Protein AF-A0A7S3QS46-F1 (afdb_monomer_lite)

Organism: Dunaliella tertiolecta (NCBI:txid3047)

Radius of gyration: 23.43 Å; chains: 1; bounding box: 50×57×59 Å

Sequence (291 aa):
MARRSAFEHVFILWFVLHIPITLLVDAQSVLPSHWFPSFAKQLVKWHVETNSDWLVGTNPLWFQSLICAELLFQLPCFVLLVIGLMKRKRWTRTLSIVYGIHAATTFIPITGEILFGRPMTPESIKLAAIYLPYLLMPAILALRMALFPYPDQSPLWQSTKDMVSKIVPSNTRPPSLLRRPFDLVYVLYFFSHVPITVLFDAQSIVPREVFPAWATGAMDWHARVNSDHLVQANPTWFVALVVCECLLQLPTFLVFVYAFMYQVSKVTSLPSCKGLELGHQTAAKLMSLAV

Foldseek 3Di:
DPDQDPLLVVLLVVLVVVLCCLVLALCVLADDPVVHDPVSVVVNVCCCVVLVCVCSVVSDPLLNVLSVCCVVPVNVLSVVLNVCSVQQAQVNLVSLLVNLVSQLLSCLLVLQCLQPVDPHDPSSVSVSVVSVCSNPVSVVSNVCSVPDDGDHPDPVVVVVVVVCPVVDPLDDDDDAVVVVVVLVVLLCVLVVVLCVLVAALCVLPDPPVVHDPVSVVVLVVCCVVVVPVCSVVSGRSSSSSSVCCVPPVNVVSVVSNVCSNRVPSCPVPPPPCPVVVVVVVVVVVVVVVVD

InterPro domains:
  IPR033118 EXPERA domain [PF05241] (39-145)
  IPR033118 EXPERA domain [PF05241] (218-273)
  IPR033118 EXPERA domain [PS51751] (7-142)
  IPR033118 EXPERA domain [PS51751] (182-291)
  IPR051987 Sigma-2 receptor-like [PTHR31204] (4-151)

pLDDT: mean 86.7, std 18.31, range [29.61, 98.56]

Structure (mmCIF, N/CA/C/O backbone):
data_AF-A0A7S3QS46-F1
#
_entry.id   AF-A0A7S3QS46-F1
#
loop_
_atom_site.group_PDB
_atom_site.id
_atom_site.type_symbol
_atom_site.label_atom_id
_atom_site.label_alt_id
_atom_site.label_comp_id
_atom_site.label_asym_id
_atom_site.label_entity_id
_atom_site.label_seq_id
_atom_site.pdbx_PDB_ins_code
_atom_site.Cartn_x
_atom_site.Cartn_y
_atom_site.Cartn_z
_atom_site.occupancy
_atom_site.B_iso_or_equiv
_atom_site.auth_seq_id
_atom_site.auth_comp_id
_atom_site.auth_asym_id
_atom_site.auth_atom_id
_atom_site.pdbx_PDB_model_num
ATOM 1 N N . MET A 1 1 ? -19.264 21.336 24.370 1.00 48.56 1 MET A N 1
ATOM 2 C CA . MET A 1 1 ? -18.736 20.392 23.352 1.00 48.56 1 MET A CA 1
ATOM 3 C C . MET A 1 1 ? -17.214 20.438 23.378 1.00 48.56 1 MET A C 1
ATOM 5 O O . MET A 1 1 ? -16.668 21.527 23.281 1.00 48.56 1 MET A O 1
ATOM 9 N N . ALA A 1 2 ? -16.521 19.303 23.520 1.00 60.62 2 ALA A N 1
ATOM 10 C CA . ALA A 1 2 ? -15.055 19.278 23.453 1.00 60.62 2 ALA A CA 1
ATOM 11 C C . ALA A 1 2 ? -14.569 19.702 22.054 1.00 60.62 2 ALA A C 1
ATOM 13 O O . ALA A 1 2 ? -14.988 19.103 21.056 1.00 60.62 2 ALA A O 1
ATOM 14 N N . ARG A 1 3 ? -13.696 20.716 21.985 1.00 73.38 3 ARG A N 1
ATOM 15 C CA . ARG A 1 3 ? -13.153 21.282 20.737 1.00 73.38 3 ARG A CA 1
ATOM 16 C C . ARG A 1 3 ? -12.507 20.186 19.874 1.00 73.38 3 ARG A C 1
ATOM 18 O O . ARG A 1 3 ? -11.907 19.238 20.387 1.00 73.38 3 ARG A O 1
ATOM 25 N N . ARG A 1 4 ? -12.669 20.280 18.552 1.00 79.50 4 ARG A N 1
ATOM 26 C CA . ARG A 1 4 ? -11.957 19.420 17.593 1.00 79.50 4 ARG A CA 1
ATOM 27 C C . ARG A 1 4 ? -10.471 19.723 17.595 1.00 79.50 4 ARG A C 1
ATOM 29 O O . ARG A 1 4 ? -10.089 20.889 17.641 1.00 79.50 4 ARG A O 1
ATOM 36 N N . SER A 1 5 ? -9.647 18.677 17.562 1.00 84.31 5 SER A N 1
ATOM 37 C CA . SER A 1 5 ? -8.200 18.868 17.443 1.00 84.31 5 SER A CA 1
ATOM 38 C C . SER A 1 5 ? -7.860 19.399 16.047 1.00 84.31 5 SER A C 1
ATOM 40 O O . SER A 1 5 ? -8.586 19.128 15.088 1.00 84.31 5 SER A O 1
ATOM 42 N N . ALA A 1 6 ? -6.763 20.148 15.910 1.00 87.25 6 ALA A N 1
ATOM 43 C CA . ALA A 1 6 ? -6.295 20.616 14.602 1.00 87.25 6 ALA A CA 1
ATOM 44 C C . ALA A 1 6 ? -6.081 19.440 13.626 1.00 87.25 6 ALA A C 1
ATOM 46 O O . ALA A 1 6 ? -6.514 19.500 12.481 1.00 87.25 6 ALA A O 1
ATOM 47 N N . PHE A 1 7 ? -5.540 18.322 14.121 1.00 88.19 7 PHE A N 1
ATOM 48 C CA . PHE A 1 7 ? -5.332 17.094 13.348 1.00 88.19 7 PHE A CA 1
ATOM 49 C C . PHE A 1 7 ? -6.614 16.521 12.739 1.00 88.19 7 PHE A C 1
ATOM 51 O O . PHE A 1 7 ? -6.611 16.126 11.580 1.00 88.19 7 PHE A O 1
ATOM 58 N N . GLU A 1 8 ? -7.719 16.485 13.492 1.00 90.62 8 GLU A N 1
ATOM 59 C CA . GLU A 1 8 ? -8.996 15.993 12.952 1.00 90.62 8 GLU A CA 1
ATOM 60 C C . GLU A 1 8 ? -9.452 16.830 11.751 1.00 90.62 8 GLU A C 1
ATOM 62 O O . GLU A 1 8 ? -9.950 16.265 10.784 1.00 90.62 8 GLU A O 1
ATOM 67 N N . HIS A 1 9 ? -9.250 18.152 11.780 1.00 93.94 9 HIS A N 1
ATOM 68 C CA . HIS A 1 9 ? -9.597 19.012 10.646 1.00 93.94 9 HIS A CA 1
ATOM 69 C C . HIS A 1 9 ? -8.698 18.755 9.438 1.00 93.94 9 HIS A C 1
ATOM 71 O O . HIS A 1 9 ? -9.211 18.684 8.328 1.00 93.94 9 HIS A O 1
ATOM 77 N N . VAL A 1 10 ? -7.391 18.568 9.653 1.00 96.31 10 VAL A N 1
ATOM 78 C CA . VAL A 1 10 ? -6.442 18.248 8.575 1.00 96.31 10 VAL A CA 1
ATOM 79 C C . VAL A 1 10 ? -6.828 16.943 7.882 1.00 96.31 10 VAL A C 1
ATOM 81 O O . VAL A 1 10 ? -6.924 16.920 6.661 1.00 96.31 10 VAL A O 1
ATOM 84 N N . PHE A 1 11 ? -7.129 15.880 8.635 1.00 96.75 11 PHE A N 1
ATOM 85 C CA . PHE A 1 11 ? -7.529 14.602 8.036 1.00 96.75 11 PHE A CA 1
ATOM 86 C C . PHE A 1 11 ? -8.891 14.672 7.341 1.00 96.75 11 PHE A C 1
ATOM 88 O O . PHE A 1 11 ? -9.048 14.111 6.263 1.00 96.75 11 PHE A O 1
ATOM 95 N N . ILE A 1 12 ? -9.874 15.371 7.920 1.00 97.50 12 ILE A N 1
ATOM 96 C CA . ILE A 1 12 ? -11.170 15.569 7.254 1.00 97.50 12 ILE A CA 1
ATOM 97 C C . ILE A 1 12 ? -10.972 16.312 5.931 1.00 97.50 12 ILE A C 1
ATOM 99 O O . ILE A 1 12 ? -11.487 15.866 4.911 1.00 97.50 12 ILE A O 1
ATOM 103 N N . LEU A 1 13 ? -10.213 17.412 5.939 1.00 97.62 13 LEU A N 1
ATOM 104 C CA . LEU A 1 13 ? -9.926 18.185 4.733 1.00 97.62 13 LEU A CA 1
ATOM 105 C C . LEU A 1 13 ? -9.194 17.335 3.691 1.00 97.62 13 LEU A C 1
ATOM 107 O O . LEU A 1 13 ? -9.583 17.348 2.529 1.00 97.62 13 LEU A O 1
ATOM 111 N N . TRP A 1 14 ? -8.193 16.560 4.116 1.00 97.44 14 TRP A N 1
ATOM 112 C CA . TRP A 1 14 ? -7.469 15.626 3.257 1.00 97.44 14 TRP A CA 1
ATOM 113 C C . TRP A 1 14 ? -8.422 14.681 2.521 1.00 97.44 14 TRP A C 1
ATOM 115 O O . TRP A 1 14 ? -8.406 14.643 1.296 1.00 97.44 14 TRP A O 1
ATOM 125 N N . PHE A 1 15 ? -9.304 13.981 3.244 1.00 98.31 15 PHE A N 1
ATOM 126 C CA . PHE A 1 15 ? -10.256 13.052 2.631 1.00 98.31 15 PHE A CA 1
ATOM 127 C C . PHE A 1 15 ? -11.277 13.746 1.729 1.00 98.31 15 PHE A C 1
ATOM 129 O O . PHE A 1 15 ? -11.579 13.241 0.652 1.00 98.31 15 PHE A O 1
ATOM 136 N N . VAL A 1 16 ? -11.797 14.906 2.143 1.00 98.38 16 VAL A N 1
ATOM 137 C CA . VAL A 1 16 ? -12.755 15.678 1.336 1.00 98.38 16 VAL A CA 1
ATOM 138 C C . VAL A 1 16 ? -12.134 16.127 0.016 1.00 98.38 16 VAL A C 1
ATOM 140 O O . VAL A 1 16 ? -12.817 16.085 -1.002 1.00 98.38 16 VAL A O 1
ATOM 143 N N . LEU A 1 17 ? -10.861 16.528 0.017 1.00 97.81 17 LEU A N 1
ATOM 144 C CA . LEU A 1 17 ? -10.137 16.891 -1.202 1.00 97.81 17 LEU A CA 1
ATOM 145 C C . LEU A 1 17 ? -9.764 15.664 -2.040 1.00 97.81 17 LEU A C 1
ATOM 147 O O . LEU A 1 17 ? -9.813 15.737 -3.262 1.00 97.81 17 LEU A O 1
ATOM 151 N N . HIS A 1 18 ? -9.431 14.539 -1.405 1.00 97.19 18 HIS A N 1
ATOM 152 C CA . HIS A 1 18 ? -9.072 13.311 -2.114 1.00 97.19 18 HIS A CA 1
ATOM 153 C C . HIS A 1 18 ? -10.229 12.691 -2.883 1.00 97.19 18 HIS A C 1
ATOM 155 O O . HIS A 1 18 ? -10.019 12.226 -3.989 1.00 97.19 18 HIS A O 1
ATOM 161 N N . ILE A 1 19 ? -11.453 12.713 -2.349 1.00 98.56 19 ILE A N 1
ATOM 162 C CA . ILE A 1 19 ? -12.614 12.112 -3.025 1.00 98.56 19 ILE A CA 1
ATOM 163 C C . ILE A 1 19 ? -12.772 12.599 -4.483 1.00 98.56 19 ILE A C 1
ATOM 165 O O . ILE A 1 19 ? -12.828 11.752 -5.375 1.00 98.56 19 ILE A O 1
ATOM 169 N N . PRO A 1 20 ? -12.841 13.915 -4.780 1.00 97.88 20 PRO A N 1
ATOM 170 C CA . PRO A 1 20 ? -12.934 14.381 -6.159 1.00 97.88 20 PRO A CA 1
ATOM 171 C C . PRO A 1 20 ? -11.642 14.167 -6.955 1.00 97.88 20 PRO A C 1
ATOM 173 O O . PRO A 1 20 ? -11.740 13.976 -8.161 1.00 97.88 20 PRO A O 1
ATOM 176 N N . ILE A 1 21 ? -10.462 14.175 -6.322 1.00 97.19 21 ILE A N 1
ATOM 177 C CA . ILE A 1 21 ? -9.194 13.871 -7.005 1.00 97.19 21 ILE A CA 1
ATOM 178 C C . ILE A 1 21 ? -9.214 12.422 -7.492 1.00 97.19 21 ILE A C 1
ATOM 180 O O . ILE A 1 21 ? -9.133 12.200 -8.692 1.00 97.19 21 ILE A O 1
ATOM 184 N N . THR A 1 22 ? -9.482 11.459 -6.616 1.00 97.88 22 THR A N 1
ATOM 185 C CA . THR A 1 22 ? -9.590 10.042 -6.972 1.00 97.88 22 THR A CA 1
ATOM 186 C C . THR A 1 22 ? -10.640 9.799 -8.052 1.00 97.88 22 THR A C 1
ATOM 188 O O . THR A 1 22 ? -10.390 9.096 -9.029 1.00 97.88 22 THR A O 1
ATOM 191 N N . LEU A 1 23 ? -11.819 10.415 -7.924 1.00 98.31 23 LEU A N 1
ATOM 192 C CA . LEU A 1 23 ? -12.909 10.227 -8.883 1.00 98.31 23 LEU A CA 1
ATOM 193 C C . LEU A 1 23 ? -12.657 10.874 -10.246 1.00 98.31 23 LEU A C 1
ATOM 195 O O . LEU A 1 23 ? -13.177 10.371 -11.236 1.00 98.31 23 LEU A O 1
ATOM 199 N N . LEU A 1 24 ? -11.941 11.999 -10.312 1.00 97.88 24 LEU A N 1
ATOM 200 C CA . LEU A 1 24 ? -11.757 12.750 -11.556 1.00 97.88 24 LEU A CA 1
ATOM 201 C C . LEU A 1 24 ? -10.383 12.554 -12.180 1.00 97.88 24 LEU A C 1
ATOM 203 O O . LEU A 1 24 ? -10.272 12.739 -13.381 1.00 97.88 24 LEU A O 1
ATOM 207 N N . VAL A 1 25 ? -9.355 12.224 -11.406 1.00 97.19 25 VAL A N 1
ATOM 208 C CA . VAL A 1 25 ? -7.953 12.125 -11.831 1.00 97.19 25 VAL A CA 1
ATOM 209 C C . VAL A 1 25 ? -7.542 10.659 -11.833 1.00 97.19 25 VAL A C 1
ATOM 211 O O . VAL A 1 25 ? -7.365 10.093 -12.909 1.00 97.19 25 VAL A O 1
ATOM 214 N N . ASP A 1 26 ? -7.488 10.019 -10.666 1.00 97.69 26 ASP A N 1
ATOM 215 C CA . ASP A 1 26 ? -6.873 8.692 -10.523 1.00 97.69 26 ASP A CA 1
ATOM 216 C C . ASP A 1 26 ? -7.675 7.610 -11.256 1.00 97.69 26 ASP A C 1
ATOM 218 O O . ASP A 1 26 ? -7.112 6.801 -12.000 1.00 97.69 26 ASP A O 1
ATOM 222 N N . ALA A 1 27 ? -9.009 7.671 -11.168 1.00 98.38 27 ALA A N 1
ATOM 223 C CA . ALA A 1 27 ? -9.919 6.747 -11.841 1.00 98.38 27 ALA A CA 1
ATOM 224 C C . ALA A 1 27 ? -9.749 6.697 -13.372 1.00 98.38 27 ALA A C 1
ATOM 226 O O . ALA A 1 27 ? -10.106 5.688 -13.985 1.00 98.38 27 ALA A O 1
ATOM 227 N N . GLN A 1 28 ? -9.183 7.737 -14.002 1.00 98.12 28 GLN A N 1
ATOM 228 C CA . GLN A 1 28 ? -8.895 7.736 -15.443 1.00 98.12 28 GLN A CA 1
ATOM 229 C C . GLN A 1 28 ? -7.879 6.658 -15.845 1.00 98.12 28 GLN A C 1
ATOM 231 O O . GLN A 1 28 ? -7.843 6.265 -17.009 1.00 98.12 28 GLN A O 1
ATOM 236 N N . SER A 1 29 ? -7.082 6.155 -14.897 1.00 97.50 29 SER A N 1
ATOM 237 C CA . SER A 1 29 ? -6.101 5.093 -15.146 1.00 97.50 29 SER A CA 1
ATOM 238 C C . SER A 1 29 ? -6.755 3.741 -15.448 1.00 97.50 29 SER A C 1
ATOM 240 O O . SER A 1 29 ? -6.127 2.890 -16.070 1.00 97.50 29 SER A O 1
ATOM 242 N N . VAL A 1 30 ? -8.002 3.522 -15.011 1.00 98.06 30 VAL A N 1
ATOM 243 C CA . VAL A 1 30 ? -8.667 2.204 -15.086 1.00 98.06 30 VAL A CA 1
ATOM 244 C C . VAL A 1 30 ? -10.071 2.244 -15.687 1.00 98.06 30 VAL A C 1
ATOM 246 O O . VAL A 1 30 ? -10.578 1.212 -16.127 1.00 98.06 30 VAL A O 1
ATOM 249 N N . LEU A 1 31 ? -10.714 3.413 -15.731 1.00 97.81 31 LEU A N 1
ATOM 250 C CA . LEU A 1 31 ? -12.048 3.578 -16.306 1.00 97.81 31 LEU A CA 1
ATOM 251 C C . LEU A 1 31 ? -11.997 4.154 -17.731 1.00 97.81 31 LEU A C 1
ATOM 253 O O . LEU A 1 31 ? -11.059 4.869 -18.089 1.00 97.81 31 LEU A O 1
ATOM 257 N N . PRO A 1 32 ? -13.028 3.906 -18.561 1.00 96.94 32 PRO A N 1
ATOM 258 C CA . PRO A 1 32 ? -13.073 4.423 -19.924 1.00 96.94 32 PRO A CA 1
ATOM 259 C C . PRO A 1 32 ? -13.011 5.957 -19.995 1.00 96.94 32 PRO A C 1
ATOM 261 O O . PRO A 1 32 ? -13.770 6.664 -19.334 1.00 96.94 32 PRO A O 1
ATOM 264 N N . SER A 1 33 ? -12.184 6.491 -20.898 1.00 95.19 33 SER A N 1
ATOM 265 C CA . SER A 1 33 ? -11.937 7.939 -21.033 1.00 95.19 33 SER A CA 1
ATOM 266 C C . SER A 1 33 ? -13.180 8.789 -21.354 1.00 95.19 33 SER A C 1
ATOM 268 O O . SER A 1 33 ? -13.198 9.995 -21.093 1.00 95.19 33 SER A O 1
ATOM 270 N N . HIS A 1 34 ? -14.235 8.189 -21.914 1.00 96.38 34 HIS A N 1
ATOM 271 C CA . HIS A 1 34 ? -15.488 8.879 -22.236 1.00 96.38 34 HIS A CA 1
ATOM 272 C C . HIS A 1 34 ? -16.366 9.162 -21.005 1.00 96.38 34 HIS A C 1
ATOM 274 O O . HIS A 1 34 ? -17.306 9.943 -21.113 1.00 96.38 34 HIS A O 1
ATOM 280 N N . TRP A 1 35 ? -16.054 8.583 -19.839 1.00 97.75 35 TRP A N 1
ATOM 281 C CA . TRP A 1 35 ? -16.760 8.866 -18.580 1.00 97.75 35 TRP A CA 1
ATOM 282 C C . TRP A 1 35 ? -16.335 10.195 -17.952 1.00 97.75 35 TRP A C 1
ATOM 284 O O . TRP A 1 35 ? -17.014 10.707 -17.064 1.00 97.75 35 TRP A O 1
ATOM 294 N N . PHE A 1 36 ? -15.222 10.767 -18.417 1.00 98.19 36 PHE A N 1
ATOM 295 C CA . PHE A 1 36 ? -14.597 11.920 -17.787 1.00 98.19 36 PHE A CA 1
ATOM 296 C C . PHE A 1 36 ? -14.794 13.206 -18.595 1.00 98.19 36 PHE A C 1
ATOM 298 O O . PHE A 1 36 ? -14.628 13.213 -19.826 1.00 98.19 36 PHE A O 1
ATOM 305 N N . PRO A 1 37 ? -15.081 14.331 -17.913 1.00 97.88 37 PRO A N 1
ATOM 306 C CA . PRO A 1 37 ? -15.200 15.628 -18.559 1.00 97.88 37 PRO A CA 1
ATOM 307 C C . PRO A 1 37 ? -13.852 16.091 -19.126 1.00 97.88 37 PRO A C 1
ATOM 309 O O . PRO A 1 37 ? -12.778 15.708 -18.657 1.00 97.88 37 PRO A O 1
ATOM 312 N N . SER A 1 38 ? -13.895 16.958 -20.139 1.00 97.88 38 SER A N 1
ATOM 313 C CA . SER A 1 38 ? -12.692 17.421 -20.845 1.00 97.88 38 SER A CA 1
ATOM 314 C C . SER A 1 38 ? -11.667 18.090 -19.929 1.00 97.88 38 SER A C 1
ATOM 316 O O . SER A 1 38 ? -10.475 17.860 -20.108 1.00 97.88 38 SER A O 1
ATOM 318 N N . PHE A 1 39 ? -12.110 18.857 -18.925 1.00 97.81 39 PHE A N 1
ATOM 319 C CA . PHE A 1 39 ? -11.195 19.523 -17.992 1.00 97.81 39 PHE A CA 1
ATOM 320 C C . PHE A 1 39 ? -10.376 18.518 -17.165 1.00 97.81 39 PHE A C 1
ATOM 322 O O . PHE A 1 39 ? -9.193 18.740 -16.937 1.00 97.81 39 PHE A O 1
ATOM 329 N N . ALA A 1 40 ? -10.974 17.394 -16.754 1.00 98.06 40 ALA A N 1
ATOM 330 C CA . ALA A 1 40 ? -10.298 16.384 -15.943 1.00 98.06 40 ALA A CA 1
ATOM 331 C C . ALA A 1 40 ? -9.225 15.645 -16.757 1.00 98.06 40 ALA A C 1
ATOM 333 O O . ALA A 1 40 ? -8.109 15.429 -16.286 1.00 98.06 40 ALA A O 1
ATOM 334 N N . LYS A 1 41 ? -9.528 15.337 -18.023 1.00 98.06 41 LYS A N 1
ATOM 335 C CA . LYS A 1 41 ? -8.555 14.767 -18.969 1.00 98.06 41 LYS A CA 1
ATOM 336 C C . LYS A 1 41 ? -7.399 15.725 -19.249 1.00 98.06 41 LYS A C 1
ATOM 338 O O . LYS A 1 41 ? -6.243 15.312 -19.291 1.00 98.06 41 LYS A O 1
ATOM 343 N N . GLN A 1 42 ? -7.704 17.012 -19.424 1.00 98.06 42 GLN A N 1
ATOM 344 C CA . GLN A 1 42 ? -6.686 18.048 -19.612 1.00 98.06 42 GLN A CA 1
ATOM 345 C C . GLN A 1 42 ? -5.799 18.200 -18.376 1.00 98.06 42 GLN A C 1
ATOM 347 O O . GLN A 1 42 ? -4.597 18.375 -18.532 1.00 98.06 42 GLN A O 1
ATOM 352 N N . LEU A 1 43 ? -6.361 18.079 -17.171 1.00 97.50 43 LEU A N 1
ATOM 353 C CA . LEU A 1 43 ? -5.599 18.136 -15.927 1.00 97.50 43 LEU A CA 1
ATOM 354 C C . LEU A 1 43 ? -4.591 16.982 -15.814 1.00 97.50 43 LEU A C 1
ATOM 356 O O . LEU A 1 43 ? -3.428 17.235 -15.511 1.00 97.50 43 LEU A O 1
ATOM 360 N N . VAL A 1 44 ? -5.001 15.742 -16.112 1.00 97.62 44 VAL A N 1
ATOM 361 C CA . VAL A 1 44 ? -4.085 14.582 -16.134 1.00 97.62 44 VAL A CA 1
ATOM 362 C C . VAL A 1 44 ? -2.990 14.777 -17.178 1.00 97.62 44 VAL A C 1
ATOM 364 O O . VAL A 1 44 ? -1.812 14.613 -16.870 1.00 97.62 44 VAL A O 1
ATOM 367 N N . LYS A 1 45 ? -3.359 15.191 -18.396 1.00 97.75 45 LYS A N 1
ATOM 368 C CA . LYS A 1 45 ? -2.388 15.469 -19.461 1.00 97.75 45 LYS A CA 1
ATOM 369 C C . LYS A 1 45 ? -1.378 16.542 -19.041 1.00 97.75 45 LYS A C 1
ATOM 371 O O . LYS A 1 45 ? -0.177 16.329 -19.166 1.00 97.75 45 LYS A O 1
ATOM 376 N N . TRP A 1 46 ? -1.860 17.656 -18.491 1.00 97.81 46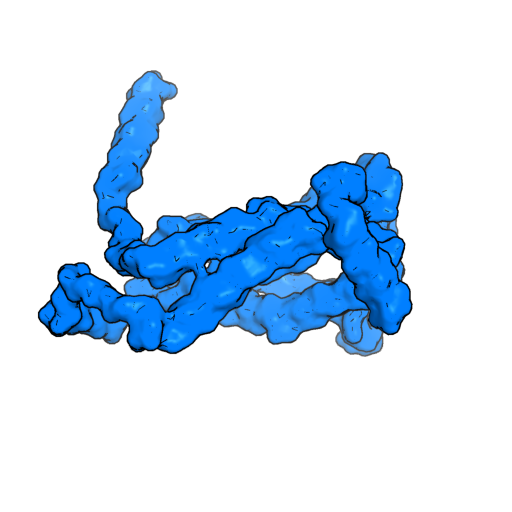 TRP A N 1
ATOM 377 C CA . TRP A 1 46 ? -1.016 18.734 -17.981 1.00 97.81 46 TRP A CA 1
ATOM 378 C C . TRP A 1 46 ? -0.074 18.248 -16.875 1.00 97.81 46 TRP A C 1
ATOM 380 O O . TRP A 1 46 ? 1.099 18.616 -16.880 1.00 97.81 46 TRP A O 1
ATOM 390 N N . HIS A 1 47 ? -0.552 17.411 -15.948 1.00 96.75 47 HIS A N 1
ATOM 391 C CA . HIS A 1 47 ? 0.272 16.849 -14.874 1.00 96.75 47 HIS A CA 1
ATOM 392 C C . HIS A 1 47 ? 1.401 15.975 -15.429 1.00 96.75 47 HIS A C 1
ATOM 394 O O . HIS A 1 47 ? 2.557 16.170 -15.051 1.00 96.75 47 HIS A O 1
ATOM 400 N N . VAL A 1 48 ? 1.086 15.076 -16.368 1.00 97.50 48 VAL A N 1
ATOM 401 C CA . VAL A 1 48 ? 2.074 14.214 -17.039 1.00 97.50 48 VAL A CA 1
ATOM 402 C C . VAL A 1 48 ? 3.138 15.049 -17.749 1.00 97.50 48 VAL A C 1
ATOM 404 O O . VAL A 1 48 ? 4.328 14.796 -17.574 1.00 97.50 48 VAL A O 1
ATOM 407 N N . GLU A 1 49 ? 2.727 16.076 -18.494 1.00 96.94 49 GLU A N 1
ATOM 408 C CA . GLU A 1 49 ? 3.637 16.955 -19.240 1.00 96.94 49 GLU A CA 1
ATOM 409 C C . GLU A 1 49 ? 4.485 17.850 -18.316 1.00 96.94 49 GLU A C 1
ATOM 411 O O . GLU A 1 49 ? 5.676 18.031 -18.550 1.00 96.94 49 GLU A O 1
ATOM 416 N N . THR A 1 50 ? 3.902 18.386 -17.240 1.00 97.12 50 THR A N 1
ATOM 417 C CA . THR A 1 50 ? 4.564 19.355 -16.341 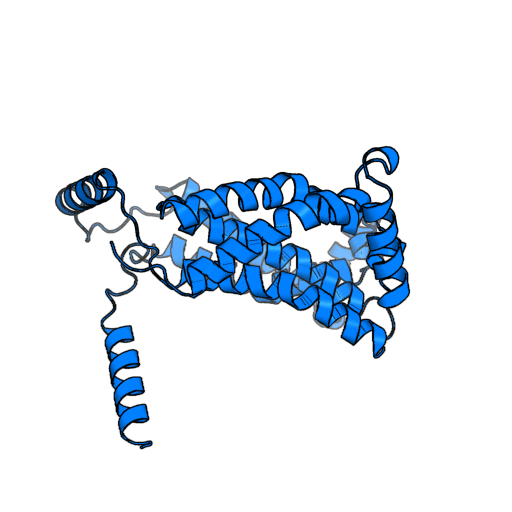1.00 97.12 50 THR A CA 1
ATOM 418 C C . THR A 1 50 ? 5.512 18.696 -15.339 1.00 97.12 50 THR A C 1
ATOM 420 O O . THR A 1 50 ? 6.494 19.305 -14.896 1.00 97.12 50 THR A O 1
ATOM 423 N N . ASN A 1 51 ? 5.199 17.470 -14.920 1.00 96.50 51 ASN A N 1
ATOM 424 C CA . ASN A 1 51 ? 5.956 16.748 -13.899 1.00 96.50 51 ASN A CA 1
ATOM 425 C C . ASN A 1 51 ? 6.744 15.565 -14.461 1.00 96.50 51 ASN A C 1
ATOM 427 O O . ASN A 1 51 ? 7.372 14.851 -13.682 1.00 96.50 51 ASN A O 1
ATOM 431 N N . SER A 1 52 ? 6.737 15.375 -15.785 1.00 94.88 52 SER A N 1
ATOM 432 C CA . SER A 1 52 ? 7.366 14.230 -16.450 1.00 94.88 52 SER A CA 1
ATOM 433 C C . SER A 1 52 ? 6.914 12.903 -15.829 1.00 94.88 52 SER A C 1
ATOM 435 O O . SER A 1 52 ? 7.716 11.987 -15.628 1.00 94.88 52 SER A O 1
ATOM 437 N N . ASP A 1 53 ? 5.623 12.821 -15.484 1.00 96.31 53 ASP A N 1
ATOM 438 C CA . ASP A 1 53 ? 5.039 11.672 -14.794 1.00 96.31 53 ASP A CA 1
ATOM 439 C C . ASP A 1 53 ? 4.845 10.514 -15.772 1.00 96.31 53 ASP A C 1
ATOM 441 O O . ASP A 1 53 ? 3.783 10.287 -16.357 1.00 96.31 53 ASP A O 1
ATOM 445 N N . TRP A 1 54 ? 5.935 9.786 -15.983 1.00 94.38 54 TRP A N 1
ATOM 446 C CA . TRP A 1 54 ? 5.958 8.648 -16.881 1.00 94.38 54 TRP A CA 1
ATOM 447 C C . TRP A 1 54 ? 5.116 7.483 -16.358 1.00 94.38 54 TRP A C 1
ATOM 449 O O . TRP A 1 54 ? 4.687 6.661 -17.167 1.00 94.38 54 TRP A O 1
ATOM 459 N N . LEU A 1 55 ? 4.877 7.388 -15.046 1.00 95.50 55 LEU A N 1
ATOM 460 C CA . LEU A 1 55 ? 4.122 6.283 -14.465 1.00 95.50 55 LEU A CA 1
ATOM 461 C C . LEU A 1 55 ? 2.647 6.399 -14.850 1.00 95.50 55 LEU A C 1
ATOM 463 O O . LEU A 1 55 ? 2.090 5.458 -15.413 1.00 95.50 55 LEU A O 1
ATOM 467 N N . VAL A 1 56 ? 2.061 7.585 -14.669 1.00 96.50 56 VAL A N 1
ATOM 468 C CA . VAL A 1 56 ? 0.707 7.887 -15.156 1.00 96.50 56 VAL A CA 1
ATOM 469 C C . VAL A 1 56 ? 0.660 7.863 -16.687 1.00 96.50 56 VAL A C 1
ATOM 471 O O . VAL A 1 56 ? -0.292 7.350 -17.267 1.00 96.50 56 VAL A O 1
ATOM 474 N N . GLY A 1 57 ? 1.703 8.363 -17.362 1.00 95.88 57 GLY A N 1
ATOM 475 C CA . GLY A 1 57 ? 1.759 8.391 -18.827 1.00 95.88 57 GLY A CA 1
ATOM 476 C C . GLY A 1 57 ? 1.817 7.008 -19.492 1.00 95.88 57 GLY A C 1
ATOM 477 O O . GLY A 1 57 ? 1.199 6.804 -20.534 1.00 95.88 57 GLY A O 1
ATOM 478 N N . THR A 1 58 ? 2.551 6.055 -18.910 1.00 96.50 58 THR A N 1
ATOM 479 C CA . THR A 1 58 ? 2.656 4.672 -19.424 1.00 96.50 58 THR A CA 1
ATOM 480 C C . THR A 1 58 ? 1.566 3.754 -18.882 1.00 96.50 58 THR A C 1
ATOM 482 O O . THR A 1 58 ? 1.218 2.778 -19.543 1.00 96.50 58 THR A O 1
ATOM 485 N N . ASN A 1 59 ? 1.022 4.077 -17.706 1.00 97.44 59 ASN A N 1
ATOM 486 C CA . ASN A 1 59 ? -0.077 3.389 -17.041 1.00 97.44 59 ASN A CA 1
ATOM 487 C C . ASN A 1 59 ? 0.064 1.847 -17.015 1.00 97.44 59 ASN A C 1
ATOM 489 O O . ASN A 1 59 ? -0.793 1.134 -17.548 1.00 97.44 59 ASN A O 1
ATOM 493 N N . PRO A 1 60 ? 1.149 1.294 -16.437 1.00 97.31 60 PRO A N 1
ATOM 494 C CA . PRO A 1 60 ? 1.387 -0.148 -16.431 1.00 97.31 60 PRO A CA 1
ATOM 495 C C . PRO A 1 60 ? 0.343 -0.904 -15.590 1.00 97.31 60 PRO A C 1
ATOM 497 O O . PRO A 1 60 ? -0.228 -0.367 -14.644 1.00 97.31 60 PRO A O 1
ATOM 500 N N . LEU A 1 61 ? 0.120 -2.189 -15.893 1.00 97.00 61 LEU A N 1
ATOM 501 C CA . LEU A 1 61 ? -0.939 -2.993 -15.256 1.00 97.00 61 LEU A CA 1
ATOM 502 C C . LEU A 1 61 ? -0.812 -3.106 -13.730 1.00 97.00 61 LEU A C 1
ATOM 504 O O . LEU A 1 61 ? -1.822 -3.094 -13.029 1.00 97.00 61 LEU A O 1
ATOM 508 N N . TRP A 1 62 ? 0.408 -3.191 -13.193 1.00 97.00 62 TRP A N 1
ATOM 509 C CA . TRP A 1 62 ? 0.604 -3.222 -11.741 1.00 97.00 62 TRP A CA 1
ATOM 510 C C . TRP A 1 62 ? 0.152 -1.902 -11.098 1.00 97.00 62 TRP A C 1
ATOM 512 O O . TRP A 1 62 ? -0.493 -1.927 -10.055 1.00 97.00 62 TRP A O 1
ATOM 522 N N . PHE A 1 63 ? 0.395 -0.758 -11.746 1.00 98.19 63 PHE A N 1
ATOM 523 C CA . PHE A 1 63 ? -0.052 0.547 -11.264 1.00 98.19 63 PHE A CA 1
ATOM 524 C C . PHE A 1 63 ? -1.577 0.649 -11.330 1.00 98.19 63 PHE A C 1
ATOM 526 O O . PHE A 1 63 ? -2.210 0.979 -10.330 1.00 98.19 63 PHE A O 1
ATOM 533 N N . GLN A 1 64 ? -2.182 0.232 -12.448 1.00 98.38 64 GLN A N 1
ATOM 534 C CA . GLN A 1 64 ? -3.639 0.118 -12.579 1.00 98.38 64 GLN A CA 1
ATOM 535 C C . GLN A 1 64 ? -4.253 -0.740 -11.464 1.00 98.38 64 GLN A C 1
ATOM 537 O O . GLN A 1 64 ? -5.297 -0.388 -10.925 1.00 98.38 64 GLN A O 1
ATOM 542 N N . SER A 1 65 ? -3.600 -1.837 -11.066 1.00 98.00 65 SER A N 1
ATOM 543 C CA . SER A 1 65 ? -4.086 -2.688 -9.972 1.00 98.00 65 SER A CA 1
ATOM 544 C C . SER A 1 65 ? -4.122 -1.963 -8.618 1.00 98.00 65 SER A C 1
ATOM 546 O O . SER A 1 65 ? -5.063 -2.156 -7.845 1.00 98.00 65 SER A O 1
ATOM 548 N N . LEU A 1 66 ? -3.161 -1.068 -8.359 1.00 98.12 66 LEU A N 1
ATOM 549 C CA . LEU A 1 66 ? -3.146 -0.225 -7.161 1.00 98.12 66 LEU A CA 1
ATOM 550 C C . LEU A 1 66 ? -4.249 0.836 -7.215 1.00 98.12 66 LEU A C 1
ATOM 552 O O . LEU A 1 66 ? -4.931 1.046 -6.215 1.00 98.12 66 LEU A O 1
ATOM 556 N N . ILE A 1 67 ? -4.496 1.429 -8.386 1.00 98.38 67 ILE A N 1
ATOM 557 C CA . ILE A 1 67 ? -5.625 2.348 -8.584 1.00 98.38 67 ILE A CA 1
ATOM 558 C C . ILE A 1 67 ? -6.968 1.618 -8.420 1.00 98.38 67 ILE A C 1
ATOM 560 O O . ILE A 1 67 ? -7.891 2.142 -7.804 1.00 98.38 67 ILE A O 1
ATOM 564 N N . CYS A 1 68 ? -7.093 0.371 -8.879 1.00 98.38 68 CYS A N 1
ATOM 565 C CA . CYS A 1 68 ? -8.273 -0.449 -8.599 1.00 98.38 68 CYS A CA 1
ATOM 566 C C . CYS A 1 68 ? -8.476 -0.655 -7.090 1.00 98.38 68 CYS A C 1
ATOM 568 O O . CYS A 1 68 ? -9.603 -0.536 -6.606 1.00 98.38 68 CYS A O 1
ATOM 570 N N . ALA A 1 69 ? -7.409 -0.931 -6.332 1.00 98.06 69 ALA A N 1
ATOM 571 C CA . ALA A 1 69 ? -7.487 -1.020 -4.873 1.00 98.06 69 ALA A CA 1
ATOM 572 C C . ALA A 1 69 ? -7.904 0.320 -4.242 1.00 98.06 69 ALA A C 1
ATOM 574 O O . ALA A 1 69 ? -8.708 0.345 -3.305 1.00 98.06 69 ALA A O 1
ATOM 575 N N . GLU A 1 70 ? -7.433 1.440 -4.792 1.00 98.31 70 GLU A N 1
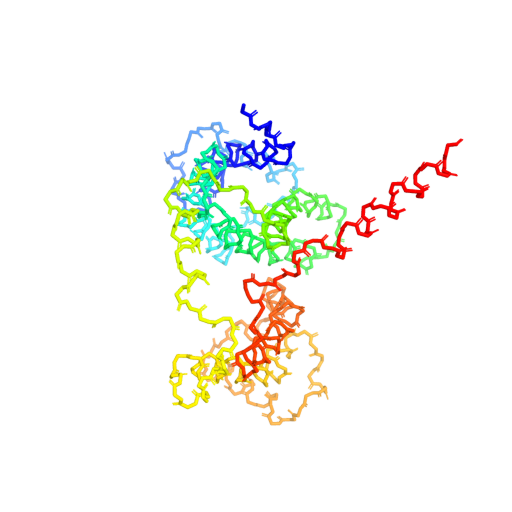ATOM 576 C CA . GLU A 1 70 ? -7.874 2.769 -4.385 1.00 98.31 70 GLU A CA 1
ATOM 577 C C . GLU A 1 70 ? -9.387 2.945 -4.579 1.00 98.31 70 GLU A C 1
ATOM 579 O O . GLU A 1 70 ? -10.099 3.255 -3.624 1.00 98.31 70 GLU A O 1
ATOM 584 N N . LEU A 1 71 ? -9.915 2.657 -5.769 1.00 98.38 71 LEU A N 1
ATOM 585 C CA . LEU A 1 71 ? -11.342 2.827 -6.060 1.00 98.38 71 LEU A CA 1
ATOM 586 C C . LEU A 1 71 ? -12.242 1.874 -5.264 1.00 98.38 71 LEU A C 1
ATOM 588 O O . LEU A 1 71 ? -13.313 2.274 -4.805 1.00 98.38 71 LEU A O 1
ATOM 592 N N . LEU A 1 72 ? -11.832 0.613 -5.108 1.00 98.12 72 LEU A N 1
ATOM 593 C CA . LEU A 1 72 ? -12.664 -0.426 -4.495 1.00 98.12 72 LEU A CA 1
ATOM 594 C C . LEU A 1 72 ? -12.611 -0.421 -2.967 1.00 98.12 72 LEU A C 1
ATOM 596 O O . LEU A 1 72 ? -13.567 -0.859 -2.325 1.00 98.12 72 LEU A O 1
ATOM 600 N N . PHE A 1 73 ? -11.516 0.060 -2.376 1.00 98.12 73 PHE A N 1
ATOM 601 C CA . PHE A 1 73 ? -11.319 0.032 -0.930 1.00 98.12 73 PHE A CA 1
ATOM 602 C C . PHE A 1 73 ? -11.074 1.421 -0.338 1.00 98.12 73 PHE A C 1
ATOM 604 O O . PHE A 1 73 ? -11.800 1.839 0.569 1.00 98.12 73 PHE A O 1
ATOM 611 N N . GLN A 1 74 ? -10.089 2.160 -0.850 1.00 98.31 74 GLN A N 1
ATOM 612 C CA . GLN A 1 74 ? -9.681 3.434 -0.251 1.00 98.31 74 GLN A CA 1
ATOM 613 C C . GLN A 1 74 ? -10.760 4.513 -0.397 1.00 98.31 74 GLN A C 1
ATOM 615 O O . GLN A 1 74 ? -11.085 5.183 0.582 1.00 98.31 74 GLN A O 1
ATOM 620 N N . LEU A 1 75 ? -11.398 4.623 -1.561 1.00 98.44 75 LEU A N 1
ATOM 621 C CA . LEU A 1 75 ? -12.449 5.601 -1.824 1.00 98.44 75 LEU A CA 1
ATOM 622 C C . LEU A 1 75 ? -13.682 5.420 -0.910 1.00 98.44 75 LEU A C 1
ATOM 624 O O . LEU A 1 75 ? -14.089 6.396 -0.268 1.00 98.44 75 LEU A O 1
ATOM 628 N N . PRO A 1 76 ? -14.253 4.206 -0.740 1.00 98.44 76 PRO A N 1
ATOM 629 C CA . PRO A 1 76 ? -15.254 3.959 0.299 1.00 98.44 76 PRO A CA 1
ATOM 630 C C . PRO A 1 76 ? -14.765 4.338 1.703 1.00 98.44 76 PRO A C 1
ATOM 632 O O . PRO A 1 76 ? -15.512 4.945 2.480 1.00 98.44 76 PRO A O 1
ATOM 635 N N . CYS A 1 77 ? -13.503 4.035 2.033 1.00 98.38 77 CYS A N 1
ATOM 636 C CA . CYS A 1 77 ? -12.903 4.446 3.298 1.00 98.38 77 CYS A CA 1
ATOM 637 C C . CYS A 1 77 ? -12.839 5.969 3.450 1.00 98.38 77 CYS A C 1
ATOM 639 O O . CYS A 1 77 ? -13.124 6.435 4.548 1.00 98.38 77 CYS A O 1
ATOM 641 N N . PHE A 1 78 ? -12.542 6.756 2.410 1.00 98.38 78 PHE A N 1
ATOM 642 C CA . PHE A 1 78 ? -12.516 8.223 2.500 1.00 98.38 78 PHE A CA 1
ATOM 643 C C . PHE A 1 78 ? -13.860 8.767 2.984 1.00 98.38 78 PHE A C 1
ATOM 645 O O . PHE A 1 78 ? -13.919 9.522 3.956 1.00 98.38 78 PHE A O 1
ATOM 652 N N . VAL A 1 79 ? -14.954 8.326 2.356 1.00 98.44 79 VAL A N 1
ATOM 653 C CA . VAL A 1 79 ? -16.318 8.757 2.697 1.00 98.44 79 VAL A CA 1
ATOM 654 C C . VAL A 1 79 ? -16.661 8.367 4.133 1.00 98.44 79 VAL A C 1
ATOM 656 O O . VAL A 1 79 ? -17.119 9.197 4.927 1.00 98.44 79 VAL A O 1
ATOM 659 N N . LEU A 1 80 ? -16.400 7.110 4.500 1.00 98.25 80 LEU A N 1
ATOM 660 C CA . LEU A 1 80 ? -16.639 6.630 5.855 1.00 98.25 80 LEU A CA 1
ATOM 661 C C . LEU A 1 80 ? -15.776 7.382 6.872 1.00 98.25 80 LEU A C 1
ATOM 663 O O . LEU A 1 80 ? -16.282 7.776 7.916 1.00 98.25 80 LEU A O 1
ATOM 667 N N . LEU A 1 81 ? -14.506 7.651 6.589 1.00 97.50 81 LEU A N 1
ATOM 668 C CA . LEU A 1 81 ? -13.612 8.355 7.506 1.00 97.50 81 LEU A CA 1
ATOM 669 C C . LEU A 1 81 ? -14.001 9.820 7.687 1.00 97.50 81 LEU A C 1
ATOM 671 O O . LEU A 1 81 ? -13.953 10.296 8.819 1.00 97.50 81 LEU A O 1
ATOM 675 N N . VAL A 1 82 ? -14.497 10.509 6.655 1.00 97.75 82 VAL A N 1
ATOM 676 C CA . VAL A 1 82 ? -15.104 11.843 6.819 1.00 97.75 82 VAL A CA 1
ATOM 677 C C . VAL A 1 82 ? -16.265 11.771 7.811 1.00 97.75 82 VAL A C 1
ATOM 679 O O . VAL A 1 82 ? -16.268 12.485 8.817 1.00 97.75 82 VAL A O 1
ATOM 682 N N . ILE A 1 83 ? -17.214 10.852 7.607 1.00 95.88 83 ILE A N 1
ATOM 683 C CA . ILE A 1 83 ? -18.373 10.682 8.500 1.00 95.88 83 ILE A CA 1
ATOM 684 C C . ILE A 1 83 ? -17.925 10.308 9.918 1.00 95.88 83 ILE A C 1
ATOM 686 O O . ILE A 1 83 ? -18.438 10.843 10.904 1.00 95.88 83 ILE A O 1
ATOM 690 N N . GLY A 1 84 ? -16.976 9.384 10.032 1.00 93.75 84 GLY A N 1
ATOM 691 C CA . GLY A 1 84 ? -16.475 8.841 11.285 1.00 93.75 84 GLY A CA 1
ATOM 692 C C . GLY A 1 84 ? -15.707 9.868 12.108 1.00 93.75 84 GLY A C 1
ATOM 693 O O . GLY A 1 84 ? -15.912 9.945 13.323 1.00 93.75 84 GLY A O 1
ATOM 694 N N . LEU A 1 85 ? -14.869 10.681 11.461 1.00 93.44 85 LEU A N 1
ATOM 695 C CA . LEU A 1 85 ? -14.139 11.783 12.087 1.00 93.44 85 LEU A CA 1
ATOM 696 C C . LEU A 1 85 ? -15.096 12.918 12.469 1.00 93.44 85 LEU A C 1
ATOM 698 O O . LEU A 1 85 ? -15.013 13.466 13.571 1.00 93.44 85 LEU A O 1
ATOM 702 N N . MET A 1 86 ? -16.077 13.236 11.618 1.00 92.12 86 MET A N 1
ATOM 703 C CA . MET A 1 86 ? -17.123 14.209 11.940 1.00 92.12 86 MET A CA 1
ATOM 704 C C . MET A 1 86 ? -17.977 13.750 13.127 1.00 92.12 86 MET A C 1
ATOM 706 O O . MET A 1 86 ? -18.231 14.531 14.038 1.00 92.12 86 MET A O 1
ATOM 710 N N . LYS A 1 87 ? -18.385 12.485 13.190 1.00 90.12 87 LYS A N 1
ATOM 711 C CA . LYS A 1 87 ? -19.259 11.979 14.261 1.00 90.12 87 LYS A CA 1
ATOM 712 C C . LYS A 1 87 ? -18.509 11.386 15.462 1.00 90.12 87 LYS A C 1
ATOM 714 O O . LYS A 1 87 ? -19.170 10.890 16.372 1.00 90.12 87 LYS A O 1
ATOM 719 N N . ARG A 1 88 ? -17.167 11.411 15.458 1.00 89.25 88 ARG A N 1
ATOM 720 C CA . ARG A 1 88 ? -16.276 10.852 16.497 1.00 89.25 88 ARG A CA 1
ATOM 721 C C . ARG A 1 88 ? -16.696 9.457 16.962 1.00 89.25 88 ARG A C 1
ATOM 723 O O . ARG A 1 88 ? -16.947 9.208 18.141 1.00 89.25 88 ARG A O 1
ATOM 730 N N . LYS A 1 89 ? -16.846 8.551 15.995 1.00 87.69 89 LYS A N 1
ATOM 731 C CA . LYS A 1 89 ? -17.229 7.158 16.251 1.00 87.69 89 LYS A CA 1
ATOM 732 C C . LYS A 1 89 ? -16.005 6.294 16.557 1.00 87.69 89 LYS A C 1
ATOM 734 O O . LYS A 1 89 ? -14.939 6.487 15.988 1.00 87.69 89 LYS A O 1
ATOM 739 N N . ARG A 1 90 ? -16.168 5.283 17.414 1.00 85.94 90 ARG A N 1
ATOM 740 C CA . ARG A 1 90 ? -15.088 4.353 17.794 1.00 85.94 90 ARG A CA 1
ATOM 741 C C . ARG A 1 90 ? -14.461 3.627 16.602 1.00 85.94 90 ARG A C 1
ATOM 743 O O . ARG A 1 90 ? -13.242 3.481 16.549 1.00 85.94 90 ARG A O 1
ATOM 750 N N . TRP A 1 91 ? -15.286 3.191 15.648 1.00 89.56 91 TRP A N 1
ATOM 751 C CA . TRP A 1 91 ? -14.826 2.465 14.460 1.00 89.56 91 TRP A CA 1
ATOM 752 C C . TRP A 1 91 ? -13.905 3.307 13.572 1.00 89.56 91 TRP A C 1
ATOM 754 O O . TRP A 1 91 ? -13.091 2.735 12.854 1.00 89.56 91 TRP A O 1
ATOM 764 N N . THR A 1 92 ? -13.960 4.643 13.673 1.00 93.75 92 THR A N 1
ATOM 765 C CA . THR A 1 92 ? -13.069 5.555 12.946 1.00 93.75 92 THR A CA 1
ATOM 766 C C . THR A 1 92 ? -11.611 5.240 13.229 1.00 93.75 92 THR A C 1
ATOM 768 O O . THR A 1 92 ? -10.802 5.270 12.310 1.00 93.75 92 THR A O 1
ATOM 771 N N . ARG A 1 93 ? -11.273 4.884 14.476 1.00 93.38 93 ARG A N 1
ATOM 772 C CA . ARG A 1 93 ? -9.904 4.521 14.854 1.00 93.38 93 ARG A CA 1
ATOM 773 C C . ARG A 1 93 ? -9.421 3.304 14.072 1.00 93.38 93 ARG A C 1
ATOM 775 O O . ARG A 1 93 ? -8.386 3.372 13.424 1.00 93.38 93 ARG A O 1
ATOM 782 N N . THR A 1 94 ? -10.179 2.210 14.124 1.00 94.38 94 THR A N 1
ATOM 783 C CA . THR A 1 94 ? -9.817 0.965 13.436 1.00 94.38 94 THR A CA 1
ATOM 784 C C . THR A 1 94 ? -9.770 1.175 11.930 1.00 94.38 94 THR A C 1
ATOM 786 O O . THR A 1 94 ? -8.778 0.818 11.305 1.00 94.38 94 THR A O 1
ATOM 789 N N . LEU A 1 95 ? -10.790 1.821 11.357 1.00 96.75 95 LEU A N 1
ATOM 790 C CA . LEU A 1 95 ? -10.834 2.083 9.922 1.00 96.75 95 LEU A CA 1
ATOM 791 C C . LEU A 1 95 ? -9.663 2.961 9.467 1.00 96.75 95 LEU A C 1
ATOM 793 O O . LEU A 1 95 ? -9.079 2.682 8.433 1.00 96.75 95 LEU A O 1
ATOM 797 N N . SER A 1 96 ? -9.274 3.965 10.261 1.00 97.38 96 SER A N 1
ATOM 798 C CA . SER A 1 96 ? -8.131 4.836 9.954 1.00 97.38 96 SER A CA 1
ATOM 799 C C . SER A 1 96 ? -6.804 4.081 9.949 1.00 97.38 96 SER A C 1
ATOM 801 O O . SER A 1 96 ? -5.941 4.396 9.141 1.00 97.38 96 SER A O 1
ATOM 803 N N . ILE A 1 97 ? -6.632 3.100 10.843 1.00 97.12 97 ILE A N 1
ATOM 804 C CA . ILE A 1 97 ? -5.430 2.254 10.878 1.00 97.12 97 ILE A CA 1
ATOM 805 C C . ILE A 1 97 ? -5.391 1.359 9.641 1.00 97.12 97 ILE A C 1
ATOM 807 O O . ILE A 1 97 ? -4.378 1.334 8.953 1.00 97.12 97 ILE A O 1
ATOM 811 N N . VAL A 1 98 ? -6.494 0.665 9.337 1.00 97.75 98 VAL A N 1
ATOM 812 C CA . VAL A 1 98 ? -6.568 -0.241 8.179 1.00 97.75 98 VAL A CA 1
ATOM 813 C C . VAL A 1 98 ? -6.345 0.530 6.879 1.00 97.75 98 VAL A C 1
ATOM 815 O O . VAL A 1 98 ? -5.467 0.172 6.101 1.00 97.75 98 VAL A O 1
ATOM 818 N N . TYR A 1 99 ? -7.092 1.617 6.676 1.00 98.31 99 TYR A N 1
ATOM 819 C CA . TYR A 1 99 ? -6.922 2.499 5.527 1.00 98.31 99 TYR A CA 1
ATOM 820 C C . TYR A 1 99 ? -5.499 3.066 5.462 1.00 98.31 99 TYR A C 1
ATOM 822 O O . TYR A 1 99 ? -4.862 2.994 4.418 1.00 98.31 99 TYR A O 1
ATOM 830 N N . GLY A 1 100 ? -4.999 3.616 6.572 1.00 98.06 100 GLY A N 1
ATOM 831 C CA . GLY A 1 100 ? -3.726 4.324 6.591 1.00 98.06 100 GLY A CA 1
ATOM 832 C C . GLY A 1 100 ? -2.536 3.418 6.283 1.00 98.06 100 GLY A C 1
ATOM 833 O O . GLY A 1 100 ? -1.657 3.819 5.528 1.00 98.06 100 GLY A O 1
ATOM 834 N N . ILE A 1 101 ? -2.542 2.186 6.805 1.00 96.62 101 ILE A N 1
ATOM 835 C CA . ILE A 1 101 ? -1.540 1.166 6.469 1.00 96.62 101 ILE A CA 1
ATOM 836 C C . ILE A 1 101 ? -1.666 0.780 4.997 1.00 96.62 101 ILE A C 1
ATOM 838 O O . ILE A 1 101 ? -0.673 0.835 4.281 1.00 96.62 101 ILE A O 1
ATOM 842 N N . HIS A 1 102 ? -2.872 0.438 4.534 1.00 97.44 102 HIS A N 1
ATOM 843 C CA . HIS A 1 102 ? -3.077 -0.006 3.158 1.00 97.44 102 HIS A CA 1
ATOM 844 C C . HIS A 1 102 ? -2.652 1.063 2.138 1.00 97.44 102 HIS A C 1
ATOM 846 O O . HIS A 1 102 ? -1.826 0.781 1.274 1.00 97.44 102 HIS A O 1
ATOM 852 N N . ALA A 1 103 ? -3.127 2.302 2.282 1.00 97.69 103 ALA A N 1
ATOM 853 C CA . ALA A 1 103 ? -2.742 3.398 1.397 1.00 97.69 103 ALA A CA 1
ATOM 854 C C . ALA A 1 103 ? -1.232 3.677 1.456 1.00 97.69 103 ALA A C 1
ATOM 856 O O . ALA A 1 103 ? -0.589 3.768 0.419 1.00 97.69 103 ALA A O 1
ATOM 857 N N . ALA A 1 104 ? -0.614 3.716 2.642 1.00 97.00 104 ALA A N 1
ATOM 858 C CA . ALA A 1 104 ? 0.839 3.886 2.721 1.00 97.00 104 ALA A CA 1
ATOM 859 C C . ALA A 1 104 ? 1.590 2.769 1.970 1.00 97.00 104 ALA A C 1
ATOM 861 O O . ALA A 1 104 ? 2.533 3.057 1.236 1.00 97.00 104 ALA A O 1
ATOM 862 N N . THR A 1 105 ? 1.143 1.512 2.091 1.00 95.31 105 THR A N 1
ATOM 863 C CA . THR A 1 105 ? 1.770 0.375 1.399 1.00 95.31 105 THR A CA 1
ATOM 864 C C . THR A 1 105 ? 1.613 0.415 -0.119 1.00 95.31 105 THR A C 1
ATOM 866 O O . THR A 1 105 ? 2.542 0.008 -0.809 1.00 95.31 105 THR A O 1
ATOM 869 N N . THR A 1 106 ? 0.514 0.951 -0.669 1.00 96.94 106 THR A N 1
ATOM 870 C CA . THR A 1 106 ? 0.360 1.087 -2.131 1.00 96.94 106 THR A CA 1
ATOM 871 C C . THR A 1 106 ? 1.289 2.150 -2.716 1.00 96.94 106 THR A C 1
ATOM 873 O O . THR A 1 106 ? 1.693 2.036 -3.868 1.00 96.94 106 THR A O 1
ATOM 876 N N . PHE A 1 107 ? 1.693 3.157 -1.935 1.00 97.19 107 PHE A N 1
ATOM 877 C CA . PHE A 1 107 ? 2.621 4.196 -2.400 1.00 97.19 107 PHE A CA 1
ATOM 878 C C . PHE A 1 107 ? 4.106 3.806 -2.319 1.00 97.19 107 PHE A C 1
ATOM 880 O O . PHE A 1 107 ? 4.938 4.469 -2.941 1.00 97.19 107 PHE A O 1
ATOM 887 N N . ILE A 1 108 ? 4.467 2.729 -1.616 1.00 96.38 108 ILE A N 1
ATOM 888 C CA . ILE A 1 108 ? 5.851 2.223 -1.581 1.00 96.38 108 ILE A CA 1
ATOM 889 C C . ILE A 1 108 ? 6.339 1.776 -2.974 1.00 96.38 108 ILE A C 1
ATOM 891 O O . ILE A 1 108 ? 7.357 2.307 -3.420 1.00 96.38 108 ILE A O 1
ATOM 895 N N . PRO A 1 109 ? 5.643 0.884 -3.714 1.00 97.25 109 PRO A N 1
ATOM 896 C CA . PRO A 1 109 ? 6.058 0.518 -5.069 1.00 97.25 109 PRO A CA 1
ATOM 897 C C . PRO A 1 109 ? 6.045 1.707 -6.031 1.00 97.25 109 PRO A C 1
ATOM 899 O O . PRO A 1 109 ? 6.935 1.814 -6.865 1.00 97.25 109 PRO A O 1
ATOM 902 N N . ILE A 1 110 ? 5.094 2.637 -5.884 1.00 97.81 110 ILE A N 1
ATOM 903 C CA . ILE A 1 110 ? 5.005 3.844 -6.720 1.00 97.81 110 ILE A CA 1
ATOM 904 C C . ILE A 1 110 ? 6.243 4.730 -6.538 1.00 97.81 110 ILE A C 1
ATOM 906 O O . ILE A 1 110 ? 6.908 5.093 -7.506 1.00 97.81 110 ILE A O 1
ATOM 910 N N . THR A 1 111 ? 6.578 5.066 -5.292 1.00 96.62 111 THR A N 1
ATOM 911 C CA . THR A 1 111 ? 7.724 5.938 -4.994 1.00 96.62 111 THR A CA 1
ATOM 912 C C . THR A 1 111 ? 9.058 5.254 -5.293 1.00 96.62 111 THR A C 1
ATOM 914 O O . THR A 1 111 ? 9.965 5.899 -5.820 1.00 96.62 111 THR A O 1
ATOM 917 N N . GLY A 1 112 ? 9.161 3.947 -5.033 1.00 96.06 112 GLY A N 1
ATOM 918 C CA . GLY A 1 112 ? 10.319 3.137 -5.403 1.00 96.06 112 GLY A CA 1
ATOM 919 C C . GLY A 1 112 ? 10.547 3.102 -6.915 1.00 96.06 112 GLY A C 1
ATOM 920 O O . GLY A 1 112 ? 11.659 3.354 -7.373 1.00 96.06 112 GLY A O 1
ATOM 921 N N . GLU A 1 113 ? 9.495 2.874 -7.700 1.00 97.06 113 GLU A N 1
ATOM 922 C CA . GLU A 1 113 ? 9.581 2.864 -9.161 1.00 97.06 113 GLU A CA 1
ATOM 923 C C . GLU A 1 113 ? 9.972 4.243 -9.721 1.00 97.06 113 GLU A C 1
ATOM 925 O O . GLU A 1 113 ? 10.824 4.334 -10.603 1.00 97.06 113 GLU A O 1
ATOM 930 N N . ILE A 1 114 ? 9.413 5.333 -9.183 1.00 97.06 114 ILE A N 1
ATOM 931 C CA . ILE A 1 114 ? 9.755 6.699 -9.612 1.00 97.06 114 ILE A CA 1
ATOM 932 C C . ILE A 1 114 ? 11.242 7.006 -9.383 1.00 97.06 114 ILE A C 1
ATOM 934 O O . ILE A 1 114 ? 11.879 7.619 -10.242 1.00 97.06 114 ILE A O 1
ATOM 938 N N . LEU A 1 115 ? 11.794 6.608 -8.234 1.00 96.12 115 LEU A N 1
ATOM 939 C CA . LEU A 1 115 ? 13.168 6.940 -7.851 1.00 96.12 115 LEU A CA 1
ATOM 940 C C . LEU A 1 115 ? 14.214 5.998 -8.454 1.00 96.12 115 LEU A C 1
ATOM 942 O O . LEU A 1 115 ? 15.319 6.449 -8.753 1.00 96.12 115 LEU A O 1
ATOM 946 N N . PHE A 1 116 ? 13.876 4.717 -8.618 1.00 95.81 116 PHE A N 1
ATOM 947 C CA . PHE A 1 116 ? 14.849 3.664 -8.923 1.00 95.81 116 PHE A CA 1
ATOM 948 C C . PHE A 1 116 ? 14.503 2.826 -10.164 1.00 95.81 116 PHE A C 1
ATOM 950 O O . PHE A 1 116 ? 15.317 2.012 -10.588 1.00 95.81 116 PHE A O 1
ATOM 957 N N . GLY A 1 117 ? 13.321 2.994 -10.771 1.00 93.62 117 GLY A N 1
ATOM 958 C CA . GLY A 1 117 ? 12.940 2.296 -12.011 1.00 93.62 117 GLY A CA 1
ATOM 959 C C . GLY A 1 117 ? 13.647 2.852 -13.253 1.00 93.62 117 GLY A C 1
ATOM 960 O O . GLY A 1 117 ? 13.721 2.202 -14.294 1.00 93.62 117 GLY A O 1
ATOM 961 N N . ARG A 1 118 ? 14.194 4.066 -13.145 1.00 93.12 118 ARG A N 1
ATOM 962 C CA . ARG A 1 118 ? 15.001 4.758 -14.160 1.00 93.12 118 ARG A CA 1
ATOM 963 C C . ARG A 1 118 ? 16.164 5.478 -13.466 1.00 93.12 118 ARG A C 1
ATOM 965 O O . ARG A 1 118 ? 16.101 5.660 -12.250 1.00 93.12 118 ARG A O 1
ATOM 972 N N . PRO A 1 119 ? 17.208 5.920 -14.195 1.00 94.31 119 PRO A N 1
ATOM 973 C CA . PRO A 1 119 ? 18.253 6.752 -13.607 1.00 94.31 119 PRO A CA 1
ATOM 974 C C . PRO A 1 119 ? 17.655 7.954 -12.868 1.00 94.31 119 PRO A C 1
ATOM 976 O O . PRO A 1 119 ? 16.819 8.674 -13.418 1.00 94.31 119 PRO A O 1
ATOM 979 N N . MET A 1 120 ? 18.072 8.150 -11.618 1.00 94.56 120 MET A N 1
ATOM 980 C CA . MET A 1 120 ? 17.554 9.220 -10.772 1.00 94.56 120 MET A CA 1
ATOM 981 C C . MET A 1 120 ? 17.938 10.589 -11.348 1.00 94.56 120 MET A C 1
ATOM 983 O O . MET A 1 120 ? 19.105 10.848 -11.638 1.00 94.56 120 MET A O 1
ATOM 987 N N . THR A 1 121 ? 16.952 11.471 -11.494 1.00 95.62 121 THR A N 1
ATOM 988 C CA . THR A 1 121 ? 17.085 12.818 -12.070 1.00 95.62 121 THR A CA 1
ATOM 989 C C . THR A 1 121 ? 16.440 13.855 -11.146 1.00 95.62 121 THR A C 1
ATOM 991 O O . THR A 1 121 ? 15.624 13.494 -10.293 1.00 95.62 121 THR A O 1
ATOM 994 N N . PRO A 1 122 ? 16.753 15.157 -11.281 1.00 96.25 122 PRO A N 1
ATOM 995 C CA . PRO A 1 122 ? 16.032 16.203 -10.554 1.00 96.25 122 PRO A CA 1
ATOM 996 C C . PRO A 1 122 ? 14.511 16.138 -10.766 1.00 96.25 122 PRO A C 1
ATOM 998 O O . PRO A 1 122 ? 13.745 16.345 -9.823 1.00 96.25 122 PRO A O 1
ATOM 1001 N N . GLU A 1 123 ? 14.067 15.788 -11.975 1.00 95.19 123 GLU A N 1
ATOM 1002 C CA . GLU A 1 123 ? 12.660 15.594 -12.319 1.00 95.19 123 GLU A CA 1
ATOM 1003 C C . GLU A 1 123 ? 12.044 14.417 -11.554 1.00 95.19 123 GLU A C 1
ATOM 1005 O O . GLU A 1 123 ? 10.945 14.559 -11.019 1.00 95.19 123 GLU A O 1
ATOM 1010 N N . SER A 1 124 ? 12.747 13.284 -11.429 1.00 95.44 124 SER A N 1
ATOM 1011 C CA . SER A 1 124 ? 12.234 12.132 -10.674 1.00 95.44 124 SER A CA 1
ATOM 1012 C C . SER A 1 124 ? 12.160 12.401 -9.169 1.00 95.44 124 SER A C 1
ATOM 1014 O O . SER A 1 124 ? 11.218 11.957 -8.516 1.00 95.44 124 SER A O 1
ATOM 1016 N N . ILE A 1 125 ? 13.086 13.189 -8.611 1.00 96.56 125 ILE A N 1
ATOM 1017 C CA . ILE A 1 125 ? 13.035 13.630 -7.206 1.00 96.56 125 ILE A CA 1
ATOM 1018 C C . ILE A 1 125 ? 11.851 14.577 -6.988 1.00 96.56 125 ILE A C 1
ATOM 1020 O O . ILE A 1 125 ? 11.099 14.415 -6.024 1.00 96.56 125 ILE A O 1
ATOM 1024 N N . LYS A 1 126 ? 11.654 15.548 -7.894 1.00 97.25 126 LYS A N 1
ATOM 1025 C CA . LYS A 1 126 ? 10.486 16.441 -7.879 1.00 97.25 126 LYS A CA 1
ATOM 1026 C C . LYS A 1 126 ? 9.194 15.624 -7.933 1.00 97.25 126 LYS A C 1
ATOM 1028 O O . LYS A 1 126 ? 8.283 15.882 -7.150 1.00 97.25 126 LYS A O 1
ATOM 1033 N N . LEU A 1 127 ? 9.127 14.629 -8.816 1.00 97.50 127 LEU A N 1
ATOM 1034 C CA . LEU A 1 127 ? 7.970 13.752 -8.943 1.00 97.50 127 LEU A CA 1
ATOM 1035 C C . LEU A 1 127 ? 7.737 12.944 -7.662 1.00 97.50 127 LEU A C 1
ATOM 1037 O O . LEU A 1 127 ? 6.636 12.966 -7.121 1.00 97.50 127 LEU A O 1
ATOM 1041 N N . ALA A 1 128 ? 8.769 12.312 -7.102 1.00 96.81 128 ALA A N 1
ATOM 1042 C CA . ALA A 1 128 ? 8.658 11.585 -5.839 1.00 96.81 128 ALA A CA 1
ATOM 1043 C C . ALA A 1 128 ? 8.156 12.487 -4.696 1.00 96.81 128 ALA A C 1
ATOM 1045 O O . ALA A 1 128 ? 7.322 12.062 -3.898 1.00 96.81 128 ALA A O 1
ATOM 1046 N N . ALA A 1 129 ? 8.591 13.750 -4.648 1.00 96.81 129 ALA A N 1
ATOM 1047 C CA . ALA A 1 129 ? 8.111 14.724 -3.670 1.00 96.81 129 ALA A CA 1
ATOM 1048 C C . ALA A 1 129 ? 6.618 15.069 -3.836 1.00 96.81 129 ALA A C 1
ATOM 1050 O O . ALA A 1 129 ? 5.956 15.345 -2.837 1.00 96.81 129 ALA A O 1
ATOM 1051 N N . ILE A 1 130 ? 6.067 15.011 -5.055 1.00 96.88 130 ILE A N 1
ATOM 1052 C CA . ILE A 1 130 ? 4.622 15.174 -5.306 1.00 96.88 130 ILE A CA 1
ATOM 1053 C C . ILE A 1 130 ? 3.829 13.985 -4.748 1.00 96.88 130 ILE A C 1
ATOM 1055 O O . ILE A 1 130 ? 2.748 14.183 -4.200 1.00 96.88 130 ILE A O 1
ATOM 1059 N N . TYR A 1 131 ? 4.372 12.767 -4.841 1.00 97.25 131 TYR A N 1
ATOM 1060 C CA . TYR A 1 131 ? 3.732 11.539 -4.347 1.00 97.25 131 TYR A CA 1
ATOM 1061 C C . TYR A 1 131 ? 3.923 11.320 -2.837 1.00 97.25 131 TYR A C 1
ATOM 1063 O O . TYR A 1 131 ? 3.120 10.651 -2.188 1.00 97.25 131 TYR A O 1
ATOM 1071 N N . LEU A 1 132 ? 4.955 11.919 -2.239 1.00 95.75 132 LEU A N 1
ATOM 1072 C CA . LEU A 1 132 ? 5.303 11.724 -0.833 1.00 95.75 132 LEU A CA 1
ATOM 1073 C C . LEU A 1 132 ? 4.169 12.052 0.168 1.00 95.75 132 LEU A C 1
ATOM 1075 O O . LEU A 1 132 ? 3.994 11.282 1.116 1.00 95.75 132 LEU A O 1
ATOM 1079 N N . PRO A 1 133 ? 3.353 13.115 0.001 1.00 96.81 133 PRO A N 1
ATOM 1080 C CA . PRO A 1 133 ? 2.208 13.376 0.874 1.00 96.81 133 PRO A CA 1
ATOM 1081 C C . PRO A 1 133 ? 1.205 12.221 0.939 1.00 96.81 133 PRO A C 1
ATOM 1083 O O . PRO A 1 133 ? 0.639 11.972 2.003 1.00 96.81 133 PRO A O 1
ATOM 1086 N N . TYR A 1 134 ? 1.017 11.497 -0.164 1.00 96.12 134 TYR A N 1
ATOM 1087 C CA . TYR A 1 134 ? 0.092 10.369 -0.257 1.00 96.12 134 TYR A CA 1
ATOM 1088 C C . TYR A 1 134 ? 0.615 9.116 0.458 1.00 96.12 134 TYR A C 1
ATOM 1090 O O . TYR A 1 134 ? -0.171 8.279 0.884 1.00 96.12 134 TYR A O 1
ATOM 1098 N N . LEU A 1 135 ? 1.928 9.021 0.682 1.00 95.81 135 LEU A N 1
ATOM 1099 C CA . LEU A 1 135 ? 2.534 8.018 1.560 1.00 95.81 135 LEU A CA 1
ATOM 1100 C C . LEU A 1 135 ? 2.503 8.470 3.028 1.00 95.81 135 LEU A C 1
ATOM 1102 O O . LEU A 1 135 ? 2.101 7.720 3.920 1.00 95.81 135 LEU A O 1
ATOM 1106 N N . LEU A 1 136 ? 2.917 9.713 3.295 1.00 97.25 136 LEU A N 1
ATOM 1107 C CA . LEU A 1 136 ? 3.097 10.219 4.656 1.00 97.25 136 LEU A CA 1
ATOM 1108 C C . LEU A 1 136 ? 1.773 10.472 5.375 1.00 97.25 136 LEU A C 1
ATOM 1110 O O . LEU A 1 136 ? 1.651 10.125 6.547 1.00 97.25 136 LEU A O 1
ATOM 1114 N N . MET A 1 137 ? 0.776 11.070 4.719 1.00 97.38 137 MET A N 1
ATOM 1115 C CA . MET A 1 137 ? -0.481 11.424 5.382 1.00 97.38 137 MET A CA 1
ATOM 1116 C C . MET A 1 137 ? -1.233 10.183 5.900 1.00 97.38 137 MET A C 1
ATOM 1118 O O . MET A 1 137 ? -1.612 10.179 7.078 1.00 97.38 137 MET A O 1
ATOM 1122 N N . PRO A 1 138 ? -1.404 9.100 5.112 1.00 97.69 138 PRO A N 1
ATOM 1123 C CA . PRO A 1 138 ? -2.021 7.871 5.607 1.00 97.69 138 PRO A CA 1
ATOM 1124 C C . PRO A 1 138 ? -1.173 7.165 6.675 1.00 97.69 138 PRO A C 1
ATOM 1126 O O . PRO A 1 138 ? -1.730 6.694 7.671 1.00 97.69 138 PRO A O 1
ATOM 1129 N N . ALA A 1 139 ? 0.160 7.165 6.546 1.00 96.88 139 ALA A N 1
ATOM 1130 C CA . ALA A 1 139 ? 1.054 6.597 7.557 1.00 96.88 139 ALA A CA 1
ATOM 1131 C C . ALA A 1 139 ? 0.957 7.342 8.902 1.00 96.88 139 ALA A C 1
ATOM 1133 O O . ALA A 1 139 ? 0.813 6.719 9.957 1.00 96.88 139 ALA A O 1
ATOM 1134 N N . ILE A 1 140 ? 0.957 8.679 8.879 1.00 97.56 140 ILE A N 1
ATOM 1135 C CA . ILE A 1 140 ? 0.782 9.526 10.068 1.00 97.56 140 ILE A CA 1
ATOM 1136 C C . ILE A 1 140 ? -0.598 9.294 10.689 1.00 97.56 140 ILE A C 1
ATOM 1138 O O . ILE A 1 140 ? -0.711 9.212 11.916 1.00 97.56 140 ILE A O 1
ATOM 1142 N N . LEU A 1 141 ? -1.648 9.163 9.873 1.00 97.12 141 LEU A N 1
ATOM 1143 C CA . LEU A 1 141 ? -2.990 8.835 10.352 1.00 97.12 141 LEU A CA 1
ATOM 1144 C C . LEU A 1 141 ? -3.007 7.486 11.083 1.00 97.12 141 LEU A C 1
ATOM 1146 O O . LEU A 1 141 ? -3.484 7.420 12.220 1.00 97.12 141 LEU A O 1
ATOM 1150 N N . ALA A 1 142 ? -2.472 6.431 10.462 1.00 96.38 142 ALA A N 1
ATOM 1151 C CA . ALA A 1 142 ? -2.411 5.099 11.056 1.00 96.38 142 ALA A CA 1
ATOM 1152 C C . ALA A 1 142 ? -1.617 5.110 12.365 1.00 96.38 142 ALA A C 1
ATOM 1154 O O . ALA A 1 142 ? -2.117 4.642 13.389 1.00 96.38 142 ALA A O 1
ATOM 1155 N N . LEU A 1 143 ? -0.428 5.719 12.363 1.00 94.81 143 LEU A N 1
ATOM 1156 C CA . LEU A 1 143 ? 0.429 5.817 13.541 1.00 94.81 143 LEU A CA 1
ATOM 1157 C C . LEU A 1 143 ? -0.270 6.569 14.676 1.00 94.81 143 LEU A C 1
ATOM 1159 O O . LEU A 1 143 ? -0.303 6.102 15.813 1.00 94.81 143 LEU A O 1
ATOM 1163 N N . ARG A 1 144 ? -0.899 7.709 14.374 1.00 93.50 144 ARG A N 1
ATOM 1164 C CA . ARG A 1 144 ? -1.640 8.486 15.370 1.00 93.50 144 ARG A CA 1
ATOM 1165 C C . ARG A 1 144 ? -2.780 7.673 15.978 1.00 93.50 144 ARG A C 1
ATOM 1167 O O . ARG A 1 144 ? -2.958 7.695 17.193 1.00 93.50 144 ARG A O 1
ATOM 1174 N N . MET A 1 145 ? -3.551 6.974 15.150 1.00 93.44 145 MET A N 1
ATOM 1175 C CA . MET A 1 145 ? -4.696 6.183 15.605 1.00 93.44 145 MET A CA 1
ATOM 1176 C C . MET A 1 145 ? -4.264 4.918 16.354 1.00 93.44 145 MET A C 1
ATOM 1178 O O . MET A 1 145 ? -4.975 4.466 17.254 1.00 93.44 145 MET A O 1
ATOM 1182 N N . ALA A 1 146 ? -3.092 4.368 16.037 1.00 90.25 146 ALA A N 1
ATOM 1183 C CA . ALA A 1 146 ? -2.493 3.263 16.770 1.00 90.25 146 ALA A CA 1
ATOM 1184 C C . ALA A 1 146 ? -2.008 3.706 18.161 1.00 90.25 146 ALA A C 1
ATOM 1186 O O . ALA A 1 146 ? -2.389 3.084 19.156 1.00 90.25 146 ALA A O 1
ATOM 1187 N N . LEU A 1 147 ? -1.237 4.797 18.231 1.00 88.00 147 LEU A N 1
ATOM 1188 C CA . LEU A 1 147 ? -0.559 5.257 19.448 1.00 88.00 147 LEU A CA 1
ATOM 1189 C C . LEU A 1 147 ? -1.470 5.995 20.433 1.00 88.00 147 LEU A C 1
ATOM 1191 O O . LEU A 1 147 ? -1.268 5.891 21.643 1.00 88.00 147 LEU A O 1
ATOM 1195 N N . PHE A 1 148 ? -2.465 6.741 19.947 1.00 86.06 148 PHE A N 1
ATOM 1196 C CA . PHE A 1 148 ? -3.302 7.585 20.796 1.00 86.06 148 PHE A CA 1
ATOM 1197 C C . PHE A 1 148 ? -4.753 7.091 20.853 1.00 86.06 148 PHE A C 1
ATOM 1199 O O . PHE A 1 148 ? -5.325 6.700 19.829 1.00 86.06 148 PHE A O 1
ATOM 1206 N N . PRO A 1 149 ? -5.401 7.135 22.033 1.00 80.44 149 PRO A N 1
ATOM 1207 C CA . PRO A 1 149 ? -6.829 6.876 22.140 1.00 80.44 149 PRO A CA 1
ATOM 1208 C C . PRO A 1 149 ? -7.635 7.855 21.280 1.00 80.44 149 PRO A C 1
ATOM 1210 O O . PRO A 1 149 ? -7.423 9.067 21.330 1.00 80.44 149 PRO A O 1
ATOM 1213 N N . TYR A 1 150 ? -8.596 7.330 20.521 1.00 82.81 150 TYR A N 1
ATOM 1214 C CA . TYR A 1 150 ? -9.536 8.153 19.767 1.00 82.81 150 TYR A CA 1
ATOM 1215 C C . TYR A 1 150 ? -10.791 8.419 20.614 1.00 82.81 150 TYR A C 1
ATOM 1217 O O . TYR A 1 150 ? -11.329 7.461 21.183 1.00 82.81 150 TYR A O 1
ATOM 1225 N N . PRO A 1 151 ? -11.265 9.676 20.725 1.00 78.75 151 PRO A N 1
ATOM 1226 C CA . PRO A 1 151 ? -12.456 9.994 21.502 1.00 78.75 151 PRO A CA 1
ATOM 1227 C C . PRO A 1 151 ? -13.672 9.199 21.021 1.00 78.75 151 PRO A C 1
ATOM 1229 O O . PRO A 1 151 ? -13.992 9.205 19.834 1.00 78.75 151 PRO A O 1
ATOM 1232 N N . ASP A 1 152 ? -14.375 8.562 21.956 1.00 74.00 152 ASP A N 1
ATOM 1233 C CA . ASP A 1 152 ? -15.644 7.885 21.698 1.00 74.00 152 ASP A CA 1
ATOM 1234 C C . ASP A 1 152 ? -16.757 8.577 22.483 1.00 74.00 152 ASP A C 1
ATOM 1236 O O . ASP A 1 152 ? -16.715 8.645 23.712 1.00 74.00 152 ASP A O 1
ATOM 1240 N N . GLN A 1 153 ? -17.742 9.106 21.762 1.00 69.69 153 GLN A N 1
ATOM 1241 C CA . GLN A 1 153 ? -18.905 9.767 22.352 1.00 69.69 153 GLN A CA 1
ATOM 1242 C C . GLN A 1 153 ? -20.091 8.817 22.579 1.00 69.69 153 GLN A C 1
ATOM 1244 O O . GLN A 1 153 ? -21.155 9.283 22.974 1.00 69.69 153 GLN A O 1
ATOM 1249 N N . SER A 1 154 ? -19.967 7.513 22.303 1.00 70.50 154 SER A N 1
ATOM 1250 C CA . SER A 1 154 ? -21.088 6.578 22.444 1.00 70.50 154 SER A CA 1
ATOM 1251 C C . SER A 1 154 ? -21.358 6.208 23.920 1.00 70.50 154 SER A C 1
ATOM 1253 O O . SER A 1 154 ? -20.516 5.573 24.558 1.00 70.50 154 SER A O 1
ATOM 1255 N N . PRO A 1 155 ? -22.537 6.555 24.485 1.00 72.31 155 PRO A N 1
ATOM 1256 C CA . PRO A 1 155 ? -22.857 6.253 25.887 1.00 72.31 155 PRO A CA 1
ATOM 1257 C C . PRO A 1 155 ? -22.953 4.746 26.147 1.00 72.31 155 PRO A C 1
ATOM 1259 O O . PRO A 1 155 ? -22.454 4.248 27.151 1.00 72.31 155 PRO A O 1
ATOM 1262 N N . LEU A 1 156 ? -23.523 4.012 25.183 1.00 77.56 156 LEU A N 1
ATOM 1263 C CA . LEU A 1 156 ? -23.686 2.558 25.236 1.00 77.56 156 LEU A CA 1
ATOM 1264 C C . LEU A 1 156 ? -22.354 1.828 25.424 1.00 77.56 156 LEU A C 1
ATOM 1266 O O . LEU A 1 156 ? -22.278 0.872 26.194 1.00 77.56 156 LEU A O 1
ATOM 1270 N N . TRP A 1 157 ? -21.294 2.275 24.744 1.00 71.44 157 TRP A N 1
ATOM 1271 C CA . TRP A 1 157 ? -19.986 1.637 24.856 1.00 71.44 157 TRP A CA 1
ATOM 1272 C C . TRP A 1 157 ? -19.364 1.845 26.235 1.00 71.44 157 TRP A C 1
ATOM 1274 O O . TRP A 1 157 ? -18.797 0.901 26.780 1.00 71.44 157 TRP A O 1
ATOM 1284 N N . GLN A 1 158 ? -19.496 3.038 26.821 1.00 72.50 158 GLN A N 1
ATOM 1285 C CA . GLN A 1 158 ? -18.973 3.290 28.167 1.00 72.50 158 GLN A CA 1
ATOM 1286 C C . GLN A 1 158 ? -19.683 2.409 29.196 1.00 72.50 158 GLN A C 1
ATOM 1288 O O . GLN A 1 158 ? -19.022 1.676 29.927 1.00 72.50 158 GLN A O 1
ATOM 1293 N N . SER A 1 159 ? -21.018 2.354 29.156 1.00 78.62 159 SER A N 1
ATOM 1294 C CA . SER A 1 159 ? -21.794 1.461 30.025 1.00 78.62 159 SER A CA 1
ATOM 1295 C C . SER A 1 159 ? -21.430 -0.015 29.830 1.00 78.62 159 SER A C 1
ATOM 1297 O O . SER A 1 159 ? -21.296 -0.754 30.802 1.00 78.62 159 SER A O 1
ATOM 1299 N N . THR A 1 160 ? -21.214 -0.447 28.583 1.00 78.88 160 THR A N 1
ATOM 1300 C CA . THR A 1 160 ? -20.799 -1.826 28.275 1.00 78.88 160 THR A CA 1
ATOM 1301 C C . THR A 1 160 ? -19.402 -2.121 28.822 1.00 78.88 160 THR A C 1
ATOM 1303 O O . THR A 1 160 ? -19.185 -3.167 29.425 1.00 78.88 160 THR A O 1
ATOM 1306 N N . LYS A 1 161 ? -18.447 -1.202 28.659 1.00 74.06 161 LYS A N 1
ATOM 1307 C CA . LYS A 1 161 ? -17.069 -1.362 29.139 1.00 74.06 161 LYS A CA 1
ATOM 1308 C C . LYS A 1 161 ? -17.004 -1.447 30.668 1.00 74.06 161 LYS A C 1
ATOM 1310 O O . LYS A 1 161 ? -16.282 -2.288 31.207 1.00 74.06 161 LYS A O 1
ATOM 1315 N N . ASP A 1 162 ? -17.787 -0.625 31.358 1.00 79.19 162 ASP A N 1
ATOM 1316 C CA . ASP A 1 162 ? -17.884 -0.635 32.820 1.00 79.19 162 ASP A CA 1
ATOM 1317 C C . ASP A 1 162 ? -18.540 -1.916 33.339 1.00 79.19 162 ASP A C 1
ATOM 1319 O O . ASP A 1 162 ? -18.136 -2.450 34.368 1.00 79.19 162 ASP A O 1
ATOM 1323 N N . MET A 1 163 ? -19.524 -2.447 32.613 1.00 82.12 163 MET A N 1
ATOM 1324 C CA . MET A 1 163 ? -20.156 -3.722 32.941 1.00 82.12 163 MET A CA 1
ATOM 1325 C C . MET A 1 163 ? -19.191 -4.897 32.732 1.00 82.12 163 MET A C 1
ATOM 1327 O O . MET A 1 163 ? -18.991 -5.701 33.638 1.00 82.12 163 MET A O 1
ATOM 1331 N N . VAL A 1 164 ? -18.539 -4.970 31.567 1.00 76.69 164 VAL A N 1
ATOM 1332 C CA . VAL A 1 164 ? -17.605 -6.055 31.218 1.00 76.69 164 VAL A CA 1
ATOM 1333 C C . VAL A 1 164 ? -16.407 -6.088 32.165 1.00 76.69 164 VAL A C 1
ATOM 1335 O O . VAL A 1 164 ? -16.010 -7.166 32.597 1.00 76.69 164 VAL A O 1
ATOM 1338 N N . SER A 1 165 ? -15.857 -4.928 32.539 1.00 74.94 165 SER A N 1
ATOM 1339 C CA . SER A 1 165 ? -14.708 -4.862 33.455 1.00 74.94 165 SER A CA 1
ATOM 1340 C C . SER A 1 165 ? -15.020 -5.348 34.876 1.00 74.94 165 SER A C 1
ATOM 1342 O O . SER A 1 165 ? -14.110 -5.779 35.577 1.00 74.94 165 SER A O 1
ATOM 1344 N N . LYS A 1 166 ? -16.295 -5.322 35.289 1.00 79.31 166 LYS A N 1
ATOM 1345 C CA . LYS A 1 166 ? -16.758 -5.880 36.569 1.00 79.31 166 LYS A CA 1
ATOM 1346 C C . LYS A 1 166 ? -16.989 -7.391 36.513 1.00 79.31 166 LYS A C 1
ATOM 1348 O O . LYS A 1 166 ? -16.862 -8.052 37.535 1.00 79.31 166 LYS A O 1
ATOM 1353 N N . ILE A 1 167 ? -17.354 -7.922 35.343 1.00 77.06 167 ILE A N 1
ATOM 1354 C CA . ILE A 1 167 ? -17.702 -9.340 35.153 1.00 77.06 167 ILE A CA 1
ATOM 1355 C C . ILE A 1 167 ? -16.463 -10.189 34.849 1.00 77.06 167 ILE A C 1
ATOM 1357 O O . ILE A 1 167 ? -16.374 -11.325 35.308 1.00 77.06 167 ILE A O 1
ATOM 1361 N N . VAL A 1 168 ? -15.510 -9.663 34.074 1.00 69.19 168 VAL A N 1
ATOM 1362 C CA . VAL A 1 168 ? -14.328 -10.409 33.620 1.00 69.19 168 VAL A CA 1
ATOM 1363 C C . VAL A 1 168 ? -13.129 -10.079 34.518 1.00 69.19 168 VAL A C 1
ATOM 1365 O O . VAL A 1 168 ? -12.620 -8.958 34.446 1.00 69.19 168 VAL A O 1
ATOM 1368 N N . PRO A 1 169 ? -12.632 -11.023 35.342 1.00 60.66 169 PRO A N 1
ATOM 1369 C CA . PRO A 1 169 ? -11.447 -10.792 36.160 1.00 60.66 169 PRO A CA 1
ATOM 1370 C C . PRO A 1 169 ? -10.234 -10.527 35.263 1.00 60.66 169 PRO A C 1
ATOM 1372 O O . PRO A 1 169 ? -9.920 -11.322 34.380 1.00 60.66 169 PRO A O 1
ATOM 1375 N N . SER A 1 170 ? -9.499 -9.445 35.520 1.00 59.03 170 SER A N 1
ATOM 1376 C CA . SER A 1 170 ? -8.323 -9.035 34.731 1.00 59.03 170 SER A CA 1
ATOM 1377 C C . SER A 1 170 ? -7.126 -9.994 34.809 1.00 59.03 170 SER A C 1
ATOM 1379 O O . SER A 1 170 ? -6.131 -9.784 34.119 1.00 59.03 170 SER A O 1
ATOM 1381 N N . ASN A 1 171 ? -7.205 -11.029 35.651 1.00 55.81 171 ASN A N 1
ATOM 1382 C CA . ASN A 1 171 ? -6.070 -11.847 36.076 1.00 55.81 171 ASN A CA 1
ATOM 1383 C C . ASN A 1 171 ? -6.176 -13.331 35.683 1.00 55.81 171 ASN A C 1
ATOM 1385 O O . ASN A 1 171 ? -5.450 -14.171 36.216 1.00 55.81 171 ASN A O 1
ATOM 1389 N N . THR A 1 172 ? -7.079 -13.692 34.768 1.00 60.22 172 THR A N 1
ATOM 1390 C CA . THR A 1 172 ? -7.149 -15.071 34.276 1.00 60.22 172 THR A CA 1
ATOM 1391 C C . THR A 1 172 ? -5.979 -15.357 33.342 1.00 60.22 172 THR A C 1
ATOM 1393 O O . THR A 1 172 ? -5.865 -14.738 32.283 1.00 60.22 172 THR A O 1
ATOM 1396 N N . ARG A 1 173 ? -5.121 -16.320 33.711 1.00 63.25 173 ARG A N 1
ATOM 1397 C CA . ARG A 1 173 ? -4.131 -16.860 32.772 1.00 63.25 173 ARG A CA 1
ATOM 1398 C C . ARG A 1 173 ? -4.870 -17.420 31.562 1.00 63.25 173 ARG A C 1
ATOM 1400 O O . ARG A 1 173 ? -5.821 -18.185 31.741 1.00 63.25 173 ARG A O 1
ATOM 1407 N N . PRO A 1 174 ? -4.445 -17.070 30.348 1.00 65.81 174 PRO A N 1
ATOM 1408 C CA . PRO A 1 174 ? -5.123 -17.569 29.181 1.00 65.81 174 PRO A CA 1
ATOM 1409 C C . PRO A 1 174 ? -4.883 -19.061 28.989 1.00 65.81 174 PRO A C 1
ATOM 1411 O O . PRO A 1 174 ? -3.848 -19.589 29.409 1.00 65.81 174 PRO A O 1
ATOM 1414 N N . PRO A 1 175 ? -5.839 -19.760 28.358 1.00 70.62 175 PRO A N 1
ATOM 1415 C CA . PRO A 1 175 ? -5.684 -21.173 28.071 1.00 70.62 175 PRO A CA 1
ATOM 1416 C C . PRO A 1 175 ? -4.473 -21.406 27.155 1.00 70.62 175 PRO A C 1
ATOM 1418 O O . PRO A 1 175 ? -4.047 -20.527 26.395 1.00 70.62 175 PRO A O 1
ATOM 1421 N N . SER A 1 176 ? -3.909 -22.613 27.218 1.00 79.50 176 SER A N 1
ATOM 1422 C CA . SER A 1 176 ? -2.802 -23.016 26.345 1.00 79.50 176 SER A CA 1
ATOM 1423 C C . SER A 1 176 ? -3.142 -22.790 24.866 1.00 79.50 176 SER A C 1
ATOM 1425 O O . SER A 1 176 ? -4.310 -22.811 24.476 1.00 79.50 176 SER A O 1
ATOM 1427 N N . LEU A 1 177 ? -2.123 -22.571 24.026 1.00 78.25 177 LEU A N 1
ATOM 1428 C CA . LEU A 1 177 ? -2.318 -22.277 22.598 1.00 78.25 177 LEU A CA 1
ATOM 1429 C C . LEU A 1 177 ? -3.108 -23.383 21.873 1.00 78.25 177 LEU A C 1
ATOM 1431 O O . LEU A 1 177 ? -3.947 -23.089 21.032 1.00 78.25 177 LEU A O 1
ATOM 1435 N N . LEU A 1 178 ? -2.934 -24.646 22.278 1.00 81.44 178 LEU A N 1
ATOM 1436 C CA . LEU A 1 178 ? -3.677 -25.796 21.739 1.00 81.44 178 LEU A CA 1
ATOM 1437 C C . LEU A 1 178 ? -5.191 -25.733 21.992 1.00 81.44 178 LEU A C 1
ATOM 1439 O O . LEU A 1 178 ? -5.962 -26.371 21.285 1.00 81.44 178 LEU A O 1
ATOM 1443 N N . ARG A 1 179 ? -5.633 -24.963 22.990 1.00 82.88 179 ARG A N 1
ATOM 1444 C CA . ARG A 1 179 ? -7.055 -24.717 23.269 1.00 82.88 179 ARG A CA 1
ATOM 1445 C C . ARG A 1 179 ? -7.581 -23.459 22.563 1.00 82.88 179 ARG A C 1
ATOM 1447 O O . ARG A 1 179 ? -8.724 -23.074 22.786 1.00 82.88 179 ARG A O 1
ATOM 1454 N N . ARG A 1 180 ? -6.753 -22.811 21.735 1.00 83.81 180 ARG A N 1
ATOM 1455 C CA . ARG A 1 180 ? -7.038 -21.579 20.986 1.00 83.81 180 ARG A CA 1
ATOM 1456 C C . ARG A 1 180 ? -6.727 -21.808 19.500 1.00 83.81 180 ARG A C 1
ATOM 1458 O O . ARG A 1 180 ? -5.707 -21.328 19.010 1.00 83.81 180 ARG A O 1
ATOM 1465 N N . PRO A 1 181 ? -7.573 -22.557 18.773 1.00 86.31 181 PRO A N 1
ATOM 1466 C CA . PRO A 1 181 ? -7.246 -23.019 17.424 1.00 86.31 181 PRO A CA 1
ATOM 1467 C C . PRO A 1 181 ? -6.958 -21.873 16.444 1.00 86.31 181 PRO A C 1
ATOM 1469 O O . PRO A 1 181 ? -6.035 -21.983 15.647 1.00 86.31 181 PRO A O 1
ATOM 1472 N N . PHE A 1 182 ? -7.669 -20.746 16.537 1.00 87.38 182 PHE A N 1
ATOM 1473 C CA . PHE A 1 182 ? -7.404 -19.584 15.680 1.00 87.38 182 PHE A CA 1
ATOM 1474 C C . PHE A 1 182 ? -6.064 -18.906 15.992 1.00 87.38 182 PHE A C 1
ATOM 1476 O O . PHE A 1 182 ? -5.304 -18.616 15.073 1.00 87.38 182 PHE A O 1
ATOM 1483 N N . ASP A 1 183 ? -5.725 -18.721 17.271 1.00 86.88 183 ASP A N 1
ATOM 1484 C CA . ASP A 1 183 ? -4.418 -18.179 17.665 1.00 86.88 183 ASP A CA 1
ATOM 1485 C C . ASP A 1 183 ? -3.282 -19.097 17.201 1.00 86.88 183 ASP A C 1
ATOM 1487 O O . ASP A 1 183 ? -2.243 -18.616 16.758 1.00 86.88 183 ASP A O 1
ATOM 1491 N N . LEU A 1 184 ? -3.484 -20.417 17.266 1.00 88.00 184 LEU A N 1
ATOM 1492 C CA . LEU A 1 184 ? -2.524 -21.387 16.750 1.00 88.00 184 LEU A CA 1
ATOM 1493 C C . LEU A 1 184 ? -2.332 -21.230 15.236 1.00 88.00 184 LEU A C 1
ATOM 1495 O O . LEU A 1 184 ? -1.193 -21.198 14.783 1.00 88.00 184 LEU A O 1
ATOM 1499 N N . VAL A 1 185 ? -3.415 -21.076 14.466 1.00 91.44 185 VAL A N 1
ATOM 1500 C CA . VAL A 1 185 ? -3.337 -20.817 13.018 1.00 91.44 185 VAL A CA 1
ATOM 1501 C C . VAL A 1 185 ? -2.542 -19.543 12.732 1.00 91.44 185 VAL A C 1
ATOM 1503 O O . VAL A 1 185 ? -1.648 -19.574 11.891 1.00 91.44 185 VAL A O 1
ATOM 1506 N N . TYR A 1 186 ? -2.795 -18.449 13.456 1.00 90.31 186 TYR A N 1
ATOM 1507 C CA . TYR A 1 186 ? -2.042 -17.204 13.277 1.00 90.31 186 TYR A CA 1
ATOM 1508 C C . TYR A 1 186 ? -0.563 -17.352 13.638 1.00 90.31 186 TYR A C 1
ATOM 1510 O O . TYR A 1 186 ? 0.294 -16.882 12.894 1.00 90.31 186 TYR A O 1
ATOM 1518 N N . VAL A 1 187 ? -0.243 -18.026 14.745 1.00 90.69 187 VAL A N 1
ATOM 1519 C CA . VAL A 1 187 ? 1.152 -18.283 15.134 1.00 90.69 187 VAL A CA 1
ATOM 1520 C C . VAL A 1 187 ? 1.863 -19.106 14.067 1.00 90.69 187 VAL A C 1
ATOM 1522 O O . VAL A 1 187 ? 2.962 -18.735 13.670 1.00 90.69 187 VAL A O 1
ATOM 1525 N N . LEU A 1 188 ? 1.243 -20.179 13.571 1.00 93.12 188 LEU A N 1
ATOM 1526 C CA . LEU A 1 188 ? 1.819 -21.008 12.511 1.00 93.12 188 LEU A CA 1
ATOM 1527 C C . LEU A 1 188 ? 2.003 -20.215 11.214 1.00 93.12 188 LEU A C 1
ATOM 1529 O O . LEU A 1 188 ? 3.058 -20.305 10.589 1.00 93.12 188 LEU A O 1
ATOM 1533 N N . TYR A 1 189 ? 1.019 -19.393 10.846 1.00 94.00 189 TYR A N 1
ATOM 1534 C CA . TYR A 1 189 ? 1.106 -18.497 9.700 1.00 94.00 189 TYR A CA 1
ATOM 1535 C C . TYR A 1 189 ? 2.305 -17.549 9.833 1.00 94.00 189 TYR A C 1
ATOM 1537 O O . TYR A 1 189 ? 3.214 -17.612 9.009 1.00 94.00 189 TYR A O 1
ATOM 1545 N N . PHE A 1 190 ? 2.381 -16.742 10.895 1.00 94.19 190 PHE A N 1
ATOM 1546 C CA . PHE A 1 190 ? 3.473 -15.778 11.068 1.00 94.19 190 PHE A CA 1
ATOM 1547 C C . PHE A 1 190 ? 4.834 -16.457 11.212 1.00 94.19 190 PHE A C 1
ATOM 1549 O O . PHE A 1 190 ? 5.815 -15.990 10.642 1.00 94.19 190 PHE A O 1
ATOM 1556 N N . PHE A 1 191 ? 4.897 -17.576 11.934 1.00 94.31 191 PHE A N 1
ATOM 1557 C CA . PHE A 1 191 ? 6.133 -18.327 12.117 1.00 94.31 191 PHE A CA 1
ATOM 1558 C C . PHE A 1 191 ? 6.647 -18.913 10.801 1.00 94.31 191 PHE A C 1
ATOM 1560 O O . PHE A 1 191 ? 7.840 -18.830 10.539 1.00 94.31 191 PHE A O 1
ATOM 1567 N N . SER A 1 192 ? 5.764 -19.470 9.964 1.00 95.12 192 SER A N 1
ATOM 1568 C CA . SER A 1 192 ? 6.153 -20.021 8.658 1.00 95.12 192 SER A CA 1
ATOM 1569 C C . SER A 1 192 ? 6.645 -18.954 7.681 1.00 95.12 192 SER A C 1
ATOM 1571 O O . SER A 1 192 ? 7.525 -19.243 6.878 1.00 95.12 192 SER A O 1
ATOM 1573 N N . HIS A 1 193 ? 6.149 -17.718 7.784 1.00 94.31 193 HIS A N 1
ATOM 1574 C CA . HIS A 1 193 ? 6.587 -16.636 6.905 1.00 94.31 193 HIS A CA 1
ATOM 1575 C C . HIS A 1 193 ? 7.992 -16.132 7.236 1.00 94.31 193 HIS A C 1
ATOM 1577 O O . HIS A 1 193 ? 8.696 -15.711 6.334 1.00 94.31 193 HIS A O 1
ATOM 1583 N N . VAL A 1 194 ? 8.453 -16.230 8.488 1.00 94.69 194 VAL A N 1
ATOM 1584 C CA . VAL A 1 194 ? 9.812 -15.792 8.860 1.00 94.69 194 VAL A CA 1
ATOM 1585 C C . VAL A 1 194 ? 10.905 -16.454 7.998 1.00 94.69 194 VAL A C 1
ATOM 1587 O O . VAL A 1 194 ? 11.677 -15.721 7.382 1.00 94.69 194 VAL A O 1
ATOM 1590 N N . PRO A 1 195 ? 11.010 -17.797 7.901 1.00 95.19 195 PRO A N 1
ATOM 1591 C CA . PRO A 1 195 ? 11.997 -18.422 7.026 1.00 95.19 195 PRO A CA 1
ATOM 1592 C C . PRO A 1 195 ? 11.691 -18.210 5.541 1.00 95.19 195 PRO A C 1
ATOM 1594 O O . PRO A 1 195 ? 12.635 -18.191 4.759 1.00 95.19 195 PRO A O 1
ATOM 1597 N N . ILE A 1 196 ? 10.423 -18.033 5.144 1.00 95.12 196 ILE A N 1
ATOM 1598 C CA . ILE A 1 196 ? 10.063 -17.741 3.748 1.00 95.12 196 ILE A CA 1
ATOM 1599 C C . ILE A 1 196 ? 10.647 -16.385 3.330 1.00 95.12 196 ILE A C 1
ATOM 1601 O O . ILE A 1 196 ? 11.482 -16.333 2.429 1.00 95.12 196 ILE A O 1
ATOM 1605 N N . THR A 1 197 ? 10.333 -15.328 4.078 1.00 95.31 197 THR A N 1
ATOM 1606 C CA . THR A 1 197 ? 10.835 -13.976 3.824 1.00 95.31 197 THR A CA 1
ATOM 1607 C C . THR A 1 197 ? 12.361 -13.924 3.880 1.00 95.31 197 THR A C 1
ATOM 1609 O O . THR A 1 197 ? 13.002 -13.334 3.013 1.00 95.31 197 THR A O 1
ATOM 1612 N N . VAL A 1 198 ? 12.972 -14.568 4.883 1.00 95.50 198 VAL A N 1
ATOM 1613 C CA . VAL A 1 198 ? 14.430 -14.524 5.076 1.00 95.50 198 VAL A CA 1
ATOM 1614 C C . VAL A 1 198 ? 15.186 -15.341 4.035 1.00 95.50 198 VAL A C 1
ATOM 1616 O O . VAL A 1 198 ? 16.280 -14.931 3.678 1.00 95.50 198 VAL A O 1
ATOM 1619 N N . LEU A 1 199 ? 14.678 -16.488 3.576 1.00 96.12 199 LEU A N 1
ATOM 1620 C CA . LEU A 1 199 ? 15.429 -17.374 2.677 1.00 96.12 199 LEU A CA 1
ATOM 1621 C C . LEU A 1 199 ? 15.049 -17.227 1.210 1.00 96.12 199 LEU A C 1
ATOM 1623 O O . LEU A 1 199 ? 15.883 -17.550 0.371 1.00 96.12 199 LEU A O 1
ATOM 1627 N N . PHE A 1 200 ? 13.833 -16.785 0.894 1.00 95.69 200 PHE A N 1
ATOM 1628 C CA . PHE A 1 200 ? 13.311 -16.747 -0.472 1.00 95.69 200 PHE A CA 1
ATOM 1629 C C . PHE A 1 200 ? 13.050 -15.311 -0.924 1.00 95.69 200 PHE A C 1
ATOM 1631 O O . PHE A 1 200 ? 13.710 -14.862 -1.860 1.00 95.69 200 PHE A O 1
ATOM 1638 N N . ASP A 1 201 ? 12.190 -14.557 -0.235 1.00 95.31 201 ASP A N 1
ATOM 1639 C CA . ASP A 1 201 ? 11.790 -13.223 -0.712 1.00 95.31 201 ASP A CA 1
ATOM 1640 C C . ASP A 1 201 ? 12.972 -12.242 -0.698 1.00 95.31 201 ASP A C 1
ATOM 1642 O O . ASP A 1 201 ? 13.229 -11.540 -1.682 1.00 95.31 201 ASP A O 1
ATOM 1646 N N . ALA A 1 202 ? 13.789 -12.273 0.362 1.00 96.25 202 ALA A N 1
ATOM 1647 C CA . ALA A 1 202 ? 14.979 -11.435 0.497 1.00 96.25 202 ALA A CA 1
ATOM 1648 C C . ALA A 1 202 ? 16.013 -11.611 -0.636 1.00 96.25 202 ALA A C 1
ATOM 1650 O O . ALA A 1 202 ? 16.830 -10.712 -0.842 1.00 96.25 202 ALA A O 1
ATOM 1651 N N . GLN A 1 203 ? 15.974 -12.708 -1.408 1.00 96.06 203 GLN A N 1
ATOM 1652 C CA . GLN A 1 203 ? 16.856 -12.898 -2.572 1.00 96.06 203 GLN A CA 1
ATOM 1653 C C . GLN A 1 203 ? 16.623 -11.853 -3.680 1.00 96.06 203 GLN A C 1
ATOM 1655 O O . GLN A 1 203 ? 17.489 -11.665 -4.531 1.00 96.06 203 GLN A O 1
ATOM 1660 N N . SER A 1 204 ? 15.479 -11.159 -3.677 1.00 94.56 204 SER A N 1
ATOM 1661 C CA . SER A 1 204 ? 15.191 -10.052 -4.605 1.00 94.56 204 SER A CA 1
ATOM 1662 C C . SER A 1 204 ? 15.992 -8.775 -4.312 1.00 94.56 204 SER A C 1
ATOM 1664 O O . SER A 1 204 ? 16.165 -7.949 -5.210 1.00 94.56 204 SER A O 1
ATOM 1666 N N . ILE A 1 205 ? 16.479 -8.608 -3.074 1.00 95.00 205 ILE A N 1
ATOM 1667 C CA . ILE A 1 205 ? 17.146 -7.387 -2.585 1.00 95.00 205 ILE A CA 1
ATOM 1668 C C . ILE A 1 205 ? 18.567 -7.629 -2.052 1.00 95.00 205 ILE A C 1
ATOM 1670 O O . ILE A 1 205 ? 19.352 -6.687 -1.963 1.00 95.00 205 ILE A O 1
ATOM 1674 N N . VAL A 1 206 ? 18.913 -8.866 -1.685 1.00 95.12 206 VAL A N 1
ATOM 1675 C CA . VAL A 1 206 ? 20.237 -9.249 -1.166 1.00 95.12 206 VAL A CA 1
ATOM 1676 C C . VAL A 1 206 ? 20.977 -10.102 -2.206 1.00 95.12 206 VAL A C 1
ATOM 1678 O O . VAL A 1 206 ? 20.347 -10.949 -2.842 1.00 95.12 206 VAL A O 1
ATOM 1681 N N . PRO A 1 207 ? 22.307 -9.939 -2.371 1.00 95.00 207 PRO A N 1
ATOM 1682 C CA . PRO A 1 207 ? 23.097 -10.772 -3.275 1.00 95.00 207 PRO A CA 1
ATOM 1683 C C . PRO A 1 207 ? 22.935 -12.273 -3.002 1.00 95.00 207 PRO A C 1
ATOM 1685 O O . PRO A 1 207 ? 22.888 -12.718 -1.850 1.00 95.00 207 PRO A O 1
ATOM 1688 N N . ARG A 1 208 ? 22.863 -13.070 -4.073 1.00 92.94 208 ARG A N 1
ATOM 1689 C CA . ARG A 1 208 ? 22.523 -14.503 -4.009 1.00 92.94 208 ARG A CA 1
ATOM 1690 C C . ARG A 1 208 ? 23.565 -15.337 -3.265 1.00 92.94 208 ARG A C 1
ATOM 1692 O O . ARG A 1 208 ? 23.238 -16.402 -2.752 1.00 92.94 208 ARG A O 1
ATOM 1699 N N . GLU A 1 209 ? 24.794 -14.844 -3.168 1.00 95.69 209 GLU A N 1
ATOM 1700 C CA . GLU A 1 209 ? 25.928 -15.480 -2.491 1.00 95.69 209 GLU A CA 1
ATOM 1701 C C . GLU A 1 209 ? 25.735 -15.573 -0.972 1.00 95.69 209 GLU A C 1
ATOM 1703 O O . GLU A 1 209 ? 26.379 -16.388 -0.315 1.00 95.69 209 GLU A O 1
ATOM 1708 N N . VAL A 1 210 ? 24.843 -14.753 -0.408 1.00 97.06 210 VAL A N 1
ATOM 1709 C CA . VAL A 1 210 ? 24.511 -14.771 1.023 1.00 97.06 210 VAL A CA 1
ATOM 1710 C C . VAL A 1 210 ? 23.651 -15.988 1.384 1.00 97.06 210 VAL A C 1
ATOM 1712 O O . VAL A 1 210 ? 23.621 -16.412 2.541 1.00 97.06 210 VAL A O 1
ATOM 1715 N N . PHE A 1 211 ? 22.954 -16.572 0.409 1.00 97.38 211 PHE A N 1
ATOM 1716 C CA . PHE A 1 211 ? 21.959 -17.610 0.643 1.00 97.38 211 PHE A CA 1
ATOM 1717 C C . PHE A 1 211 ? 22.512 -19.018 0.390 1.00 97.38 211 PHE A C 1
ATOM 1719 O O . PHE A 1 211 ? 23.374 -19.216 -0.469 1.00 97.38 211 PHE A O 1
ATOM 1726 N N . PRO A 1 212 ? 21.982 -20.044 1.081 1.00 97.62 212 PRO A N 1
ATOM 1727 C CA . PRO A 1 212 ? 22.328 -21.428 0.789 1.00 97.62 212 PRO A CA 1
ATOM 1728 C C . PRO A 1 212 ? 22.004 -21.812 -0.661 1.00 97.62 212 PRO A C 1
ATOM 1730 O O . PRO A 1 212 ? 20.928 -21.493 -1.168 1.00 97.62 212 PRO A O 1
ATOM 1733 N N . ALA A 1 213 ? 22.882 -22.596 -1.293 1.00 97.00 213 ALA A N 1
ATOM 1734 C CA . ALA A 1 213 ? 22.718 -23.039 -2.684 1.00 97.00 213 ALA A CA 1
ATOM 1735 C C . ALA A 1 213 ? 21.393 -23.780 -2.948 1.00 97.00 213 ALA A C 1
ATOM 1737 O O . ALA A 1 213 ? 20.838 -23.710 -4.041 1.00 97.00 213 ALA A O 1
ATOM 1738 N N . TRP A 1 214 ? 20.860 -24.485 -1.946 1.00 97.38 214 TRP A N 1
ATOM 1739 C CA . TRP 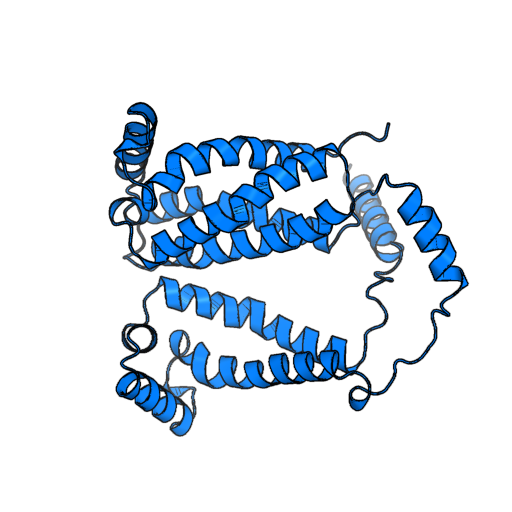A 1 214 ? 19.568 -25.158 -2.074 1.00 97.38 214 TRP A CA 1
ATOM 1740 C C . TRP A 1 214 ? 18.399 -24.163 -2.154 1.00 97.38 214 TRP A C 1
ATOM 1742 O O . TRP A 1 214 ? 17.432 -24.434 -2.859 1.00 97.38 214 TRP A O 1
ATOM 1752 N N . ALA A 1 215 ? 18.479 -23.016 -1.469 1.00 97.25 215 ALA A N 1
ATOM 1753 C CA . ALA A 1 215 ? 17.415 -22.012 -1.437 1.00 97.25 215 ALA A CA 1
ATOM 1754 C C . ALA A 1 215 ? 17.388 -21.204 -2.740 1.00 97.25 215 ALA A C 1
ATOM 1756 O O . ALA A 1 215 ? 16.327 -20.988 -3.323 1.00 97.25 215 ALA A O 1
ATOM 1757 N N . THR A 1 216 ? 18.562 -20.820 -3.243 1.00 96.94 216 THR A N 1
ATOM 1758 C CA . THR A 1 216 ? 18.699 -20.173 -4.556 1.00 96.94 216 THR A CA 1
ATOM 1759 C C . THR A 1 216 ? 18.317 -21.133 -5.685 1.00 96.94 216 THR A C 1
ATOM 1761 O O . THR A 1 216 ? 17.556 -20.766 -6.579 1.00 96.94 216 THR A O 1
AT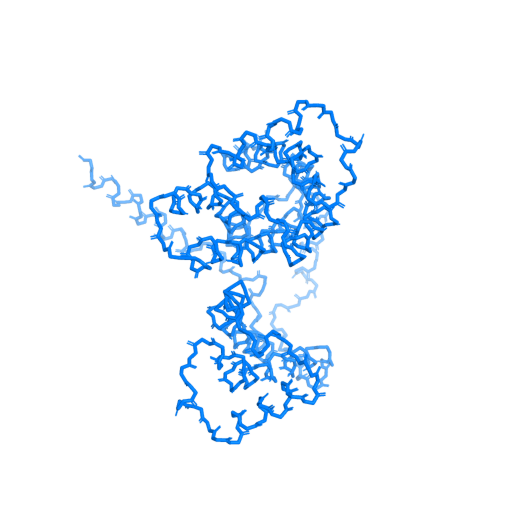OM 1764 N N . GLY A 1 217 ? 18.738 -22.400 -5.601 1.00 97.06 217 GLY A N 1
ATOM 1765 C CA . GLY A 1 217 ? 18.335 -23.446 -6.543 1.00 97.06 217 GLY A CA 1
ATOM 1766 C C . GLY A 1 217 ? 16.825 -23.718 -6.547 1.00 97.06 217 GLY A C 1
ATOM 1767 O O . GLY A 1 217 ? 16.243 -23.919 -7.615 1.00 97.06 217 GLY A O 1
ATOM 1768 N N . ALA A 1 218 ? 16.172 -23.675 -5.381 1.00 96.81 218 ALA A N 1
ATOM 1769 C CA . ALA A 1 218 ? 14.719 -23.792 -5.269 1.00 96.81 218 ALA A CA 1
ATOM 1770 C C . ALA A 1 218 ? 13.991 -22.600 -5.913 1.00 96.81 218 ALA A C 1
ATOM 1772 O O . ALA A 1 218 ? 13.015 -22.814 -6.632 1.00 96.81 218 ALA A O 1
ATOM 1773 N N . MET A 1 219 ? 14.491 -21.372 -5.728 1.00 95.94 219 MET A N 1
ATOM 1774 C CA . MET A 1 219 ? 13.948 -20.183 -6.398 1.00 95.94 219 MET A CA 1
ATOM 1775 C C . MET A 1 219 ? 14.093 -20.261 -7.916 1.00 95.94 219 MET A C 1
ATOM 1777 O O . MET A 1 219 ? 13.144 -19.967 -8.639 1.00 95.94 219 MET A O 1
ATOM 1781 N N . ASP A 1 220 ? 15.236 -20.732 -8.415 1.00 95.19 220 ASP A N 1
ATOM 1782 C CA . ASP A 1 220 ? 15.449 -20.898 -9.855 1.00 95.19 220 ASP A CA 1
ATOM 1783 C C . ASP A 1 220 ? 14.538 -21.971 -10.451 1.00 95.19 220 ASP A C 1
ATOM 1785 O O . ASP A 1 220 ? 14.027 -21.831 -11.565 1.00 95.19 220 ASP A O 1
ATOM 1789 N N . TRP A 1 221 ? 14.331 -23.063 -9.714 1.00 96.88 221 TRP A N 1
ATOM 1790 C CA . TRP A 1 221 ? 13.378 -24.096 -10.098 1.00 96.88 221 TRP A CA 1
ATOM 1791 C C . TRP A 1 221 ? 11.949 -23.544 -10.132 1.00 96.88 221 TRP A C 1
ATOM 1793 O O . TRP A 1 221 ? 11.279 -23.703 -11.151 1.00 96.88 221 TRP A O 1
ATOM 1803 N N . HIS A 1 222 ? 11.519 -22.837 -9.081 1.00 95.50 222 HIS A N 1
ATOM 1804 C CA . HIS A 1 222 ? 10.200 -22.206 -8.993 1.00 95.50 222 HIS A CA 1
ATOM 1805 C C . HIS A 1 222 ? 9.964 -21.245 -10.163 1.00 95.50 222 HIS A C 1
ATOM 1807 O O . HIS A 1 222 ? 8.979 -21.373 -10.891 1.00 95.50 222 HIS A O 1
ATOM 1813 N N . ALA A 1 223 ? 10.917 -20.339 -10.393 1.00 95.38 223 ALA A N 1
ATOM 1814 C CA . ALA A 1 223 ? 10.857 -19.345 -11.451 1.00 95.38 223 ALA A CA 1
ATOM 1815 C C . ALA A 1 223 ? 10.696 -19.983 -12.837 1.00 95.38 223 ALA A C 1
ATOM 1817 O O . ALA A 1 223 ? 9.895 -19.506 -13.640 1.00 95.38 223 ALA A O 1
ATOM 1818 N N . ARG A 1 224 ? 11.419 -21.074 -13.124 1.00 96.12 224 ARG A N 1
ATOM 1819 C CA . ARG A 1 224 ? 11.323 -21.779 -14.412 1.00 96.12 224 ARG A CA 1
ATOM 1820 C C . ARG A 1 224 ? 10.037 -22.582 -14.556 1.00 96.12 224 ARG A C 1
ATOM 1822 O O . ARG A 1 224 ? 9.379 -22.476 -15.584 1.00 96.12 224 ARG A O 1
ATOM 1829 N N . VAL A 1 225 ? 9.689 -23.393 -13.557 1.00 97.56 225 VAL A N 1
ATOM 1830 C CA . VAL A 1 225 ? 8.542 -24.313 -13.639 1.00 97.56 225 VAL A CA 1
ATOM 1831 C C . VAL A 1 225 ? 7.227 -23.547 -13.721 1.00 97.56 225 VAL A C 1
ATOM 1833 O O . VAL A 1 225 ? 6.365 -23.905 -14.518 1.00 97.56 225 VAL A O 1
ATOM 1836 N N . ASN A 1 226 ? 7.099 -22.462 -12.958 1.00 96.81 226 ASN A N 1
ATOM 1837 C CA . ASN A 1 226 ? 5.879 -21.659 -12.925 1.00 96.81 226 ASN A CA 1
ATOM 1838 C C . ASN A 1 226 ? 5.879 -20.511 -13.944 1.00 96.81 226 ASN A C 1
ATOM 1840 O O . ASN A 1 226 ? 4.895 -19.783 -14.029 1.00 96.81 226 ASN A O 1
ATOM 1844 N N . SER A 1 227 ? 6.960 -20.341 -14.719 1.00 95.31 227 SER A N 1
ATOM 1845 C CA . SER A 1 227 ? 7.156 -19.176 -15.597 1.00 95.31 227 SER A CA 1
ATOM 1846 C C . SER A 1 227 ? 6.941 -17.848 -14.860 1.00 95.31 227 SER A C 1
ATOM 1848 O O . SER A 1 227 ? 6.319 -16.918 -15.378 1.00 95.31 227 SER A O 1
ATOM 1850 N N . ASP A 1 228 ? 7.430 -17.774 -13.621 1.00 95.06 228 ASP A N 1
ATOM 1851 C CA . ASP A 1 228 ? 7.229 -16.616 -12.756 1.00 95.06 228 ASP A CA 1
ATOM 1852 C C . ASP A 1 228 ? 8.106 -15.448 -13.217 1.00 95.06 228 ASP A C 1
ATOM 1854 O O . ASP A 1 228 ? 9.279 -15.322 -12.859 1.00 95.06 228 ASP A O 1
ATOM 1858 N N . HIS A 1 229 ? 7.517 -14.586 -14.041 1.00 93.75 229 HIS A N 1
ATOM 1859 C CA . HIS A 1 229 ? 8.196 -13.422 -14.590 1.00 93.75 229 HIS A CA 1
ATOM 1860 C C . HIS A 1 229 ? 8.588 -12.381 -13.531 1.00 93.75 229 HIS A C 1
ATOM 1862 O O . HIS A 1 229 ? 9.509 -11.614 -13.790 1.00 93.75 229 HIS A O 1
ATOM 1868 N N . LEU A 1 230 ? 7.938 -12.329 -12.361 1.00 93.38 230 LEU A N 1
ATOM 1869 C CA . LEU A 1 230 ? 8.279 -11.349 -11.324 1.00 93.38 230 LEU A CA 1
ATOM 1870 C C . LEU A 1 230 ? 9.592 -11.723 -10.650 1.00 93.38 230 LEU A C 1
ATOM 1872 O O . LEU A 1 230 ? 10.473 -10.877 -10.520 1.00 93.38 230 LEU A O 1
ATOM 1876 N N . VAL A 1 231 ? 9.758 -13.004 -10.317 1.00 92.75 231 VAL A N 1
ATOM 1877 C CA . VAL A 1 231 ? 11.017 -13.525 -9.769 1.00 92.75 231 VAL A CA 1
ATOM 1878 C C . VAL A 1 231 ? 12.141 -13.453 -10.807 1.00 92.75 231 VAL A C 1
ATOM 1880 O O . VAL A 1 231 ? 13.276 -13.138 -10.458 1.00 92.75 231 VAL A O 1
ATOM 1883 N N . GLN A 1 232 ? 11.845 -13.717 -12.085 1.00 93.06 232 GLN A N 1
ATOM 1884 C CA . GLN A 1 232 ? 12.852 -13.671 -13.154 1.00 93.06 232 GLN A CA 1
ATOM 1885 C C . GLN A 1 232 ? 13.288 -12.245 -13.513 1.00 93.06 232 GLN A C 1
ATOM 1887 O O . GLN A 1 232 ? 14.480 -11.995 -13.675 1.00 93.06 232 GLN A O 1
ATOM 1892 N N . ALA A 1 233 ? 12.335 -11.323 -13.685 1.00 94.25 233 ALA A N 1
ATOM 1893 C CA . ALA A 1 233 ? 12.615 -9.956 -14.122 1.00 94.25 233 ALA A CA 1
ATOM 1894 C C . ALA A 1 233 ? 13.005 -9.031 -12.964 1.00 94.25 233 ALA A C 1
ATOM 1896 O O . ALA A 1 233 ? 13.695 -8.042 -13.193 1.00 94.25 233 ALA A O 1
ATOM 1897 N N . ASN A 1 234 ? 12.551 -9.346 -11.747 1.00 95.25 234 ASN A N 1
ATOM 1898 C CA . ASN A 1 234 ? 12.790 -8.592 -10.520 1.00 95.25 234 ASN A CA 1
ATOM 1899 C C . ASN A 1 234 ? 12.591 -7.066 -10.685 1.00 95.25 234 ASN A C 1
ATOM 1901 O O . ASN A 1 234 ? 13.524 -6.293 -10.451 1.00 95.25 234 ASN A O 1
ATOM 1905 N N . PRO A 1 235 ? 11.409 -6.610 -11.150 1.00 96.62 235 PRO A N 1
ATOM 1906 C CA . PRO A 1 235 ? 11.196 -5.200 -11.461 1.00 96.62 235 PRO A CA 1
ATOM 1907 C C . PRO A 1 235 ? 11.214 -4.332 -10.196 1.00 96.62 235 PRO A C 1
ATOM 1909 O O . PRO A 1 235 ? 10.847 -4.782 -9.110 1.00 96.62 235 PRO A O 1
ATOM 1912 N N . THR A 1 236 ? 11.583 -3.058 -10.335 1.00 96.81 236 THR A N 1
ATOM 1913 C CA . THR A 1 236 ? 11.811 -2.155 -9.196 1.00 96.81 236 THR A CA 1
ATOM 1914 C C . THR A 1 236 ? 10.604 -2.025 -8.257 1.00 96.81 236 THR A C 1
ATOM 1916 O O . THR A 1 236 ? 10.773 -2.082 -7.040 1.00 96.81 236 THR A O 1
ATOM 1919 N N . TRP A 1 237 ? 9.379 -1.903 -8.772 1.00 96.44 237 TRP A N 1
ATOM 1920 C CA . TRP A 1 237 ? 8.167 -1.865 -7.944 1.00 96.44 237 TRP A CA 1
ATOM 1921 C C . TRP A 1 237 ? 7.973 -3.142 -7.106 1.00 96.44 237 TRP A C 1
ATOM 1923 O O . TRP A 1 237 ? 7.504 -3.065 -5.970 1.00 96.44 237 TRP A O 1
ATOM 1933 N N . PHE A 1 238 ? 8.351 -4.311 -7.634 1.00 96.75 238 PHE A N 1
ATOM 1934 C CA . PHE A 1 238 ? 8.273 -5.588 -6.920 1.00 96.75 238 PHE A CA 1
ATOM 1935 C C . PHE A 1 238 ? 9.331 -5.638 -5.817 1.00 96.75 238 PHE A C 1
ATOM 1937 O O . PHE A 1 238 ? 9.007 -5.909 -4.662 1.00 96.75 238 PHE A O 1
ATOM 1944 N N . VAL A 1 239 ? 10.565 -5.242 -6.139 1.00 96.81 239 VAL A N 1
ATOM 1945 C CA . VAL A 1 239 ? 11.660 -5.077 -5.171 1.00 96.81 239 VAL A CA 1
ATOM 1946 C C . VAL A 1 239 ? 11.249 -4.137 -4.033 1.00 96.81 239 VAL A C 1
ATOM 1948 O O . VAL A 1 239 ? 11.468 -4.449 -2.866 1.00 96.81 239 VAL A O 1
ATOM 1951 N N . ALA A 1 240 ? 10.599 -3.010 -4.334 1.00 96.31 240 ALA A N 1
ATOM 1952 C CA . ALA A 1 240 ? 10.129 -2.061 -3.326 1.00 96.31 240 ALA A CA 1
ATOM 1953 C C . ALA A 1 240 ? 9.093 -2.675 -2.362 1.00 96.31 240 ALA A C 1
ATOM 1955 O O . ALA A 1 240 ? 9.119 -2.384 -1.163 1.00 96.31 240 ALA A O 1
ATOM 1956 N N . LEU A 1 241 ? 8.215 -3.560 -2.851 1.00 95.25 241 LEU A N 1
ATOM 1957 C CA . LEU A 1 241 ? 7.303 -4.324 -1.993 1.00 95.25 241 LEU A CA 1
ATOM 1958 C C . LEU A 1 241 ? 8.055 -5.323 -1.111 1.00 95.25 241 LEU A C 1
ATOM 1960 O O . LEU A 1 241 ? 7.753 -5.412 0.078 1.00 95.25 241 LEU A O 1
ATOM 1964 N N . VAL A 1 242 ? 9.073 -6.006 -1.634 1.00 95.81 242 VAL A N 1
ATOM 1965 C CA . VAL A 1 242 ? 9.885 -6.921 -0.819 1.00 95.81 242 VAL A CA 1
ATOM 1966 C C . VAL A 1 242 ? 10.721 -6.167 0.222 1.00 95.81 242 VAL A C 1
ATOM 1968 O O . VAL A 1 242 ? 10.866 -6.621 1.355 1.00 95.81 242 VAL A O 1
ATOM 1971 N N . VAL A 1 243 ? 11.207 -4.962 -0.088 1.00 95.00 243 VAL A N 1
ATOM 1972 C CA . VAL A 1 243 ? 11.826 -4.079 0.917 1.00 95.00 243 VAL A CA 1
ATOM 1973 C C . VAL A 1 243 ? 10.831 -3.759 2.036 1.00 95.00 243 VAL A C 1
ATOM 1975 O O . VAL A 1 243 ? 11.188 -3.837 3.212 1.00 95.00 243 VAL A O 1
ATOM 1978 N N . CYS A 1 244 ? 9.578 -3.438 1.699 1.00 93.44 244 CYS A N 1
ATOM 1979 C CA . CYS A 1 244 ? 8.520 -3.245 2.692 1.00 93.44 244 CYS A CA 1
ATOM 1980 C C . CYS A 1 244 ? 8.290 -4.511 3.529 1.00 93.44 244 CYS A C 1
ATOM 1982 O O . CYS A 1 244 ? 8.139 -4.427 4.751 1.00 93.44 244 CYS A O 1
ATOM 1984 N N . GLU A 1 245 ? 8.302 -5.683 2.902 1.00 93.38 245 GLU A N 1
ATOM 1985 C CA . GLU A 1 245 ? 8.161 -6.954 3.599 1.00 93.38 245 GLU A CA 1
ATOM 1986 C C . GLU A 1 245 ? 9.297 -7.175 4.611 1.00 93.38 245 GLU A C 1
ATOM 1988 O O . GLU A 1 245 ? 9.051 -7.382 5.801 1.00 93.38 245 GLU A O 1
ATOM 1993 N N . CYS A 1 246 ? 10.545 -7.031 4.177 1.00 93.56 246 CYS A N 1
ATOM 1994 C CA . CYS A 1 246 ? 11.717 -7.222 5.025 1.00 93.56 246 CYS A CA 1
ATOM 1995 C C . CYS A 1 246 ? 11.810 -6.189 6.161 1.00 93.56 246 CYS A C 1
ATOM 1997 O O . CYS A 1 246 ? 12.198 -6.537 7.277 1.00 93.56 246 CYS A O 1
ATOM 1999 N N . LEU A 1 247 ? 11.466 -4.920 5.905 1.00 91.94 247 LEU A N 1
ATOM 2000 C CA . LEU A 1 247 ? 11.645 -3.834 6.878 1.00 91.94 247 LEU A CA 1
ATOM 2001 C C . LEU A 1 247 ? 10.451 -3.626 7.814 1.00 91.94 247 LEU A C 1
ATOM 2003 O O . LEU A 1 247 ? 10.645 -3.186 8.947 1.00 91.94 247 LEU A O 1
ATOM 2007 N N . LEU A 1 248 ? 9.225 -3.905 7.364 1.00 88.12 248 LEU A N 1
ATOM 2008 C CA . LEU A 1 248 ? 8.009 -3.654 8.145 1.00 88.12 248 LEU A CA 1
ATOM 2009 C C . LEU A 1 248 ? 7.310 -4.951 8.550 1.00 88.12 248 LEU A C 1
ATOM 2011 O O . LEU A 1 248 ? 6.957 -5.128 9.721 1.00 88.12 248 LEU A O 1
ATOM 2015 N N . GLN A 1 249 ? 7.110 -5.867 7.606 1.00 90.56 249 GLN A N 1
ATOM 2016 C CA . GLN A 1 249 ? 6.307 -7.066 7.831 1.00 90.56 249 GLN A CA 1
ATOM 2017 C C . GLN A 1 249 ? 7.056 -8.108 8.673 1.00 90.56 249 GLN A C 1
ATOM 2019 O O . GLN A 1 249 ? 6.510 -8.589 9.667 1.00 90.56 249 GLN A O 1
ATOM 2024 N N . LEU A 1 250 ? 8.323 -8.386 8.360 1.00 93.19 250 LEU A N 1
ATOM 2025 C CA . LEU A 1 250 ? 9.139 -9.373 9.070 1.00 93.19 250 LEU A CA 1
ATOM 2026 C C . LEU A 1 250 ? 9.309 -9.054 10.572 1.00 93.19 250 LEU A C 1
ATOM 2028 O O . LEU A 1 250 ? 9.025 -9.933 11.393 1.00 93.19 250 LEU A O 1
ATOM 2032 N N . PRO A 1 251 ? 9.674 -7.824 10.999 1.00 92.38 251 PRO A N 1
ATOM 2033 C CA . PRO A 1 251 ? 9.701 -7.490 12.426 1.00 92.38 251 PRO A CA 1
ATOM 2034 C C . PRO A 1 251 ? 8.329 -7.651 13.091 1.00 92.38 251 PRO A C 1
ATOM 2036 O O . PRO A 1 251 ? 8.228 -8.110 14.231 1.00 92.38 251 PRO A O 1
ATOM 2039 N N . THR A 1 252 ? 7.260 -7.316 12.366 1.00 89.00 252 THR A N 1
ATOM 2040 C CA . THR A 1 252 ? 5.886 -7.429 12.860 1.00 89.00 252 THR A CA 1
ATOM 2041 C C . THR A 1 252 ? 5.471 -8.891 13.056 1.00 89.00 252 THR A C 1
ATOM 2043 O O . THR A 1 252 ? 4.829 -9.206 14.058 1.00 89.00 252 THR A O 1
ATOM 2046 N N . PHE A 1 253 ? 5.890 -9.809 12.180 1.00 91.06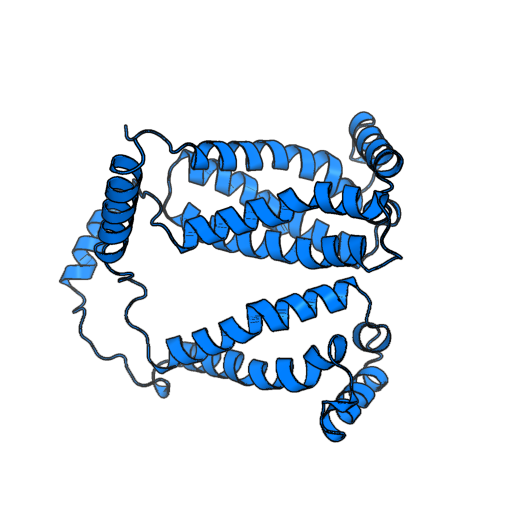 253 PHE A N 1
ATOM 2047 C CA . PHE A 1 253 ? 5.666 -11.248 12.351 1.00 91.06 253 PHE A CA 1
ATOM 2048 C C . PHE A 1 253 ? 6.279 -11.778 13.645 1.00 91.06 253 PHE A C 1
ATOM 2050 O O . PHE A 1 253 ? 5.601 -12.481 14.394 1.00 91.06 253 PHE A O 1
ATOM 2057 N N . LEU A 1 254 ? 7.514 -11.384 13.964 1.00 90.50 254 LEU A N 1
ATOM 2058 C CA . LEU A 1 254 ? 8.170 -11.776 15.215 1.00 90.50 254 LEU A CA 1
ATOM 2059 C C . LEU A 1 254 ? 7.411 -11.251 16.440 1.00 90.50 254 LEU A C 1
ATOM 2061 O O . LEU A 1 254 ? 7.166 -11.996 17.393 1.00 90.50 254 LEU A O 1
ATOM 2065 N N . VAL A 1 255 ? 6.981 -9.986 16.392 1.00 87.81 255 VAL A N 1
ATOM 2066 C CA . VAL A 1 255 ? 6.162 -9.378 17.449 1.00 87.81 255 VAL A CA 1
ATOM 2067 C C . VAL A 1 255 ? 4.833 -10.116 17.605 1.00 87.81 255 VAL A C 1
ATOM 2069 O O . VAL A 1 255 ? 4.412 -10.361 18.734 1.00 87.81 255 VAL A O 1
ATOM 2072 N N . PHE A 1 256 ? 4.175 -10.504 16.511 1.00 87.81 256 PHE A N 1
ATOM 2073 C CA . PHE A 1 256 ? 2.908 -11.231 16.566 1.00 87.81 256 PHE A CA 1
ATOM 2074 C C . PHE A 1 256 ? 3.066 -12.655 17.084 1.00 87.81 256 PHE A C 1
ATOM 2076 O O . PHE A 1 256 ? 2.310 -13.036 17.977 1.00 87.81 256 PHE A O 1
ATOM 2083 N N . VAL A 1 257 ? 4.061 -13.416 16.622 1.00 87.81 257 VAL A N 1
ATOM 2084 C CA . VAL A 1 257 ? 4.368 -14.744 17.181 1.00 87.81 257 VAL A CA 1
ATOM 2085 C C . VAL A 1 257 ? 4.553 -14.636 18.693 1.00 87.81 257 VAL A C 1
ATOM 2087 O O . VAL A 1 257 ? 3.869 -15.329 19.448 1.00 87.81 257 VAL A O 1
ATOM 2090 N N . TYR A 1 258 ? 5.385 -13.695 19.148 1.00 86.50 258 TYR A N 1
ATOM 2091 C CA . TYR A 1 258 ? 5.587 -13.444 20.572 1.00 86.50 258 TYR A CA 1
ATOM 2092 C C . TYR A 1 258 ? 4.277 -13.069 21.288 1.00 86.50 258 TYR A C 1
ATOM 2094 O O . TYR A 1 258 ? 3.921 -13.671 22.304 1.00 86.50 258 TYR A O 1
ATOM 2102 N N . ALA A 1 259 ? 3.522 -12.110 20.750 1.00 83.50 259 ALA A N 1
ATOM 2103 C CA . ALA A 1 259 ? 2.297 -11.615 21.365 1.00 83.50 259 ALA A CA 1
ATOM 2104 C C . ALA A 1 259 ? 1.220 -12.703 21.503 1.00 83.50 259 ALA A C 1
ATOM 2106 O O . ALA A 1 259 ? 0.576 -12.770 22.550 1.00 83.50 259 ALA A O 1
ATOM 2107 N N . PHE A 1 260 ? 1.038 -13.567 20.500 1.00 82.81 260 PHE A N 1
ATOM 2108 C CA . PHE A 1 260 ? 0.050 -14.653 20.528 1.00 82.81 260 PHE A CA 1
ATOM 2109 C C . PHE A 1 260 ? 0.486 -15.839 21.399 1.00 82.81 260 PHE A C 1
ATOM 2111 O O . PHE A 1 260 ? -0.350 -16.423 22.106 1.00 82.81 260 PHE A O 1
ATOM 2118 N N . MET A 1 261 ? 1.782 -16.178 21.387 1.00 78.50 261 MET A N 1
ATOM 2119 C CA . MET A 1 261 ? 2.344 -17.239 22.229 1.00 78.50 261 MET A CA 1
ATOM 2120 C C . MET A 1 261 ? 2.232 -16.891 23.710 1.00 78.50 261 MET A C 1
ATOM 2122 O O . MET A 1 261 ? 1.735 -17.697 24.498 1.00 78.50 261 MET A O 1
ATOM 2126 N N . TYR A 1 262 ? 2.645 -15.679 24.079 1.00 71.19 262 TYR A N 1
ATOM 2127 C CA . TYR A 1 262 ? 2.676 -15.246 25.472 1.00 71.19 262 TYR A CA 1
ATOM 2128 C C . TYR A 1 262 ? 1.397 -14.559 25.928 1.00 71.19 262 TYR A C 1
ATOM 2130 O O . TYR A 1 262 ? 1.296 -14.251 27.112 1.00 71.19 262 TYR A O 1
ATOM 2138 N N . GLN A 1 263 ? 0.440 -14.338 25.013 1.00 65.69 263 GLN A N 1
ATOM 2139 C CA . GLN A 1 263 ? -0.743 -13.509 25.234 1.00 65.69 263 GLN A CA 1
ATOM 2140 C C . GLN A 1 263 ? -0.383 -12.312 26.102 1.00 65.69 263 GLN A C 1
ATOM 2142 O O . GLN A 1 263 ? -0.751 -12.259 27.277 1.00 65.69 263 GLN A O 1
ATOM 2147 N N . VAL A 1 264 ? 0.374 -11.364 25.543 1.00 49.88 264 VAL A N 1
ATOM 2148 C CA . VAL A 1 264 ? 0.596 -10.096 26.235 1.00 49.88 264 VAL A CA 1
ATOM 2149 C C . VAL A 1 264 ? -0.785 -9.494 26.488 1.00 49.88 264 VAL A C 1
ATOM 2151 O O . VAL A 1 264 ? -1.399 -8.873 25.620 1.00 49.88 264 VAL A O 1
ATOM 2154 N N . SER A 1 265 ? -1.287 -9.710 27.700 1.00 41.38 265 SER A N 1
ATOM 2155 C CA . SER A 1 265 ? -2.576 -9.289 28.230 1.00 41.38 265 SER A CA 1
ATOM 2156 C C . SER A 1 265 ? -2.541 -7.788 28.517 1.00 41.38 265 SER A C 1
ATOM 2158 O O . SER A 1 265 ? -2.874 -7.326 29.603 1.00 41.38 265 SER A O 1
ATOM 2160 N N . LYS A 1 266 ? -2.062 -7.012 27.541 1.00 42.62 266 LYS A N 1
ATOM 2161 C CA . LYS A 1 266 ? -2.002 -5.552 27.552 1.00 42.62 266 LYS A CA 1
ATOM 2162 C C . LYS A 1 266 ? -2.625 -4.928 26.306 1.00 42.62 266 LYS A C 1
ATOM 2164 O O . LYS A 1 266 ? -2.449 -3.737 26.084 1.00 42.62 266 LYS A O 1
ATOM 2169 N N . VAL A 1 267 ? -3.430 -5.654 25.528 1.00 40.06 267 VAL A N 1
ATOM 2170 C CA . VAL A 1 267 ? -4.179 -5.035 24.411 1.00 40.06 267 VAL A CA 1
ATOM 2171 C C . VAL A 1 267 ? -5.340 -4.143 24.906 1.00 40.06 267 VAL A C 1
ATOM 2173 O O . VAL A 1 267 ? -5.864 -3.318 24.162 1.00 40.06 267 VAL A O 1
ATOM 2176 N N . THR A 1 268 ? -5.663 -4.171 26.203 1.00 33.75 268 THR A N 1
ATOM 2177 C CA . THR A 1 268 ? -6.518 -3.169 26.881 1.00 33.75 268 THR A CA 1
ATOM 2178 C C . THR A 1 268 ? -5.808 -2.382 27.986 1.00 33.75 268 THR A C 1
ATOM 2180 O O . THR A 1 268 ? -6.426 -1.529 28.622 1.00 33.75 268 THR A O 1
ATOM 2183 N N . SER A 1 269 ? -4.500 -2.584 28.157 1.00 32.19 269 SER A N 1
ATOM 2184 C CA . SER A 1 269 ? -3.654 -1.776 29.034 1.00 32.19 269 SER A CA 1
ATOM 2185 C C . SER A 1 269 ? -2.302 -1.489 28.371 1.00 32.19 269 SER A C 1
ATOM 2187 O O . SER A 1 269 ? -1.241 -1.839 28.898 1.00 32.19 269 SER A O 1
ATOM 2189 N N . LEU A 1 270 ? -2.325 -0.750 27.255 1.00 29.61 270 LEU A N 1
ATOM 2190 C CA . LEU A 1 270 ? -1.359 0.348 27.156 1.00 29.61 270 LEU A CA 1
ATOM 2191 C C . LEU A 1 270 ? -1.437 1.069 28.506 1.00 29.61 270 LEU A C 1
ATOM 2193 O O . LEU A 1 270 ? -2.562 1.314 28.960 1.00 29.61 270 LEU A O 1
ATOM 2197 N N . PRO A 1 271 ? -0.311 1.295 29.204 1.00 29.97 271 PRO A N 1
ATOM 2198 C CA . PRO A 1 271 ? -0.354 1.917 30.513 1.00 29.97 271 PRO A CA 1
ATOM 2199 C C . PRO A 1 271 ? -1.245 3.148 30.394 1.00 29.97 271 PRO A C 1
ATOM 2201 O O . PRO A 1 271 ? -0.985 4.014 29.558 1.00 29.97 271 PRO A O 1
ATOM 2204 N N . SER A 1 272 ? -2.318 3.195 31.198 1.00 38.03 272 SER A N 1
ATOM 2205 C CA . SER A 1 272 ? -2.934 4.465 31.579 1.00 38.03 272 SER A CA 1
ATOM 2206 C C . SER A 1 272 ? -1.788 5.446 31.719 1.00 38.03 272 SER A C 1
ATOM 2208 O O . SER A 1 272 ? -0.850 5.115 32.444 1.00 38.03 272 SER A O 1
ATOM 2210 N N . CYS A 1 273 ? -1.846 6.534 30.956 1.00 36.66 273 CYS A N 1
ATOM 2211 C CA . CYS A 1 273 ? -0.804 7.481 30.573 1.00 36.66 273 CYS A CA 1
ATOM 2212 C C . CYS A 1 273 ? 0.108 8.046 31.687 1.00 36.66 273 CYS A C 1
ATOM 2214 O O . CYS A 1 273 ? 0.479 9.203 31.613 1.00 36.66 273 CYS A O 1
ATOM 2216 N N . LYS A 1 274 ? 0.559 7.287 32.684 1.00 32.09 274 LYS A N 1
ATOM 2217 C CA . LYS A 1 274 ? 1.485 7.742 33.723 1.00 32.09 274 LYS A CA 1
ATOM 2218 C C . LYS A 1 274 ? 2.906 7.901 33.176 1.00 32.09 274 LYS A C 1
ATOM 2220 O O . LYS A 1 274 ? 3.618 8.804 33.588 1.00 32.09 274 LYS A O 1
ATOM 2225 N N . GLY A 1 275 ? 3.301 7.092 32.186 1.00 29.75 275 GLY A N 1
ATOM 2226 C CA . GLY A 1 275 ? 4.589 7.253 31.492 1.00 29.75 275 GLY A CA 1
ATOM 2227 C C . GLY A 1 275 ? 4.621 8.434 30.509 1.00 29.75 275 GLY A C 1
ATOM 2228 O O . GLY A 1 275 ? 5.652 9.081 30.360 1.00 29.75 275 GLY A O 1
ATOM 2229 N N . LEU A 1 276 ? 3.484 8.761 29.878 1.00 34.06 276 LEU A N 1
ATOM 2230 C CA . LEU A 1 276 ? 3.363 9.907 28.964 1.00 34.06 276 LEU A CA 1
ATOM 2231 C C . LEU A 1 276 ? 3.055 11.230 29.685 1.00 34.06 276 LEU A C 1
ATOM 2233 O O . LEU A 1 276 ? 3.387 12.289 29.157 1.00 34.06 276 LEU A O 1
ATOM 2237 N N . GLU A 1 277 ? 2.470 11.195 30.886 1.00 32.88 277 GLU A N 1
ATOM 2238 C CA . GLU A 1 277 ? 2.406 12.359 31.781 1.00 32.88 277 GLU A CA 1
ATOM 2239 C C . GLU A 1 277 ? 3.805 12.771 32.247 1.00 32.88 277 GLU A C 1
ATOM 2241 O O . GLU A 1 277 ? 4.097 13.963 32.276 1.00 32.88 277 GLU A O 1
ATOM 2246 N N . LEU A 1 278 ? 4.706 11.812 32.494 1.00 33.38 278 LEU A N 1
ATOM 2247 C CA . LEU A 1 278 ? 6.104 12.110 32.807 1.00 33.38 278 LEU A CA 1
ATOM 2248 C C . LEU A 1 278 ? 6.824 12.757 31.611 1.00 33.38 278 LEU A C 1
ATOM 2250 O O . LEU A 1 278 ? 7.556 13.726 31.790 1.00 33.38 278 LEU A O 1
ATOM 2254 N N . GLY A 1 279 ? 6.556 12.295 30.384 1.00 35.59 279 GLY A N 1
ATOM 2255 C CA . GLY A 1 279 ? 7.072 12.913 29.157 1.00 35.59 279 GLY A CA 1
ATOM 2256 C C . GLY A 1 279 ? 6.552 14.339 28.933 1.00 35.59 279 GLY A C 1
ATOM 2257 O O . GLY A 1 279 ? 7.340 15.238 28.654 1.00 35.59 279 GLY A O 1
ATOM 2258 N N . HIS A 1 280 ? 5.250 14.580 29.132 1.00 38.72 280 HIS A N 1
ATOM 2259 C CA . HIS A 1 280 ? 4.668 15.925 29.029 1.00 38.72 280 HIS A CA 1
ATOM 2260 C C . HIS A 1 280 ? 5.144 16.868 30.140 1.00 38.72 280 HIS A C 1
ATOM 2262 O O . HIS A 1 280 ? 5.405 18.035 29.862 1.00 38.72 280 HIS A O 1
ATOM 2268 N N . GLN A 1 281 ? 5.304 16.386 31.376 1.00 39.03 281 GLN A N 1
ATOM 2269 C CA . GLN A 1 281 ? 5.841 17.189 32.477 1.00 39.03 281 GLN A CA 1
ATOM 2270 C C . GLN A 1 281 ? 7.322 17.510 32.270 1.00 39.03 281 GLN A C 1
ATOM 2272 O O . GLN A 1 281 ? 7.732 18.634 32.533 1.00 39.03 281 GLN A O 1
ATOM 2277 N N . THR A 1 282 ? 8.111 16.572 31.739 1.00 41.00 282 THR A N 1
ATOM 2278 C CA . THR A 1 282 ? 9.536 16.796 31.445 1.00 41.00 282 THR A CA 1
ATOM 2279 C C . THR A 1 282 ? 9.716 17.752 30.260 1.00 41.00 282 THR A C 1
ATOM 2281 O O . THR A 1 282 ? 10.531 18.665 30.338 1.00 41.00 282 THR A O 1
ATOM 2284 N N . ALA A 1 283 ? 8.900 17.628 29.207 1.00 39.00 283 ALA A N 1
ATOM 2285 C CA . ALA A 1 283 ? 8.910 18.552 28.071 1.00 39.00 283 ALA A CA 1
ATOM 2286 C C . ALA A 1 283 ? 8.428 19.966 28.452 1.00 39.00 283 ALA A C 1
ATOM 2288 O O . ALA A 1 283 ? 9.013 20.950 28.008 1.00 39.00 283 ALA A O 1
ATOM 2289 N N . ALA A 1 284 ? 7.417 20.084 29.322 1.00 42.41 284 ALA A N 1
ATOM 2290 C CA . ALA A 1 284 ? 6.959 21.373 29.842 1.00 42.41 284 ALA A CA 1
ATOM 2291 C C . ALA A 1 284 ? 8.004 22.045 30.754 1.00 42.41 284 ALA A C 1
ATOM 2293 O O . ALA A 1 284 ? 8.193 23.254 30.665 1.00 42.41 284 ALA A O 1
ATOM 2294 N N . LYS A 1 285 ? 8.731 21.269 31.576 1.00 39.03 285 LYS A N 1
ATOM 2295 C CA . LYS A 1 285 ? 9.818 21.776 32.435 1.00 39.03 285 LYS A CA 1
ATOM 2296 C C . LYS A 1 285 ? 11.054 22.203 31.638 1.00 39.03 285 LYS A C 1
ATOM 2298 O O . LYS A 1 285 ? 11.702 23.176 32.000 1.00 39.03 285 LYS A O 1
ATOM 2303 N N . LEU A 1 286 ? 11.370 21.493 30.553 1.00 38.53 286 LEU A N 1
ATOM 2304 C CA . LEU A 1 286 ? 12.459 21.858 29.641 1.00 38.53 286 LEU A CA 1
ATOM 2305 C C . LEU A 1 286 ? 12.119 23.108 28.819 1.00 38.53 286 LEU A C 1
ATOM 2307 O O . LEU A 1 286 ? 12.991 23.945 28.619 1.00 38.53 286 LEU A O 1
ATOM 2311 N N . MET A 1 287 ? 10.857 23.289 28.413 1.00 40.38 287 MET A N 1
ATOM 2312 C CA . MET A 1 287 ? 10.423 24.518 27.737 1.00 40.38 287 MET A CA 1
ATOM 2313 C C . MET A 1 287 ? 10.322 25.729 28.677 1.00 40.38 287 MET A C 1
ATOM 2315 O O . MET A 1 287 ? 10.556 26.844 28.230 1.00 40.38 287 MET A O 1
ATOM 2319 N N . SER A 1 288 ? 10.045 25.540 29.973 1.00 40.06 288 SER A N 1
ATOM 2320 C CA . SER A 1 288 ? 10.071 26.638 30.956 1.00 40.06 288 SER A CA 1
ATOM 2321 C C . SER A 1 288 ? 11.477 27.030 31.427 1.00 40.06 288 SER A C 1
ATOM 2323 O O . SER A 1 288 ? 11.616 28.028 32.118 1.00 40.06 288 SER A O 1
ATOM 2325 N N . LEU A 1 289 ? 12.497 26.224 31.115 1.00 40.03 289 LEU A N 1
ATOM 2326 C CA . LEU A 1 289 ? 13.914 26.525 31.367 1.00 40.03 289 LEU A CA 1
ATOM 2327 C C . LEU A 1 289 ? 14.615 27.122 30.131 1.00 40.03 289 LEU A C 1
ATOM 2329 O O . LEU A 1 289 ? 15.784 27.485 30.213 1.00 40.03 289 LEU A O 1
ATOM 2333 N N . ALA A 1 290 ? 13.914 27.185 28.994 1.00 40.00 290 ALA A N 1
ATOM 2334 C CA . ALA A 1 290 ? 14.393 27.730 27.722 1.00 40.00 290 ALA A CA 1
ATOM 2335 C C . ALA A 1 290 ? 13.791 29.116 27.392 1.00 40.00 290 ALA A C 1
ATOM 2337 O O . ALA A 1 290 ? 13.880 29.568 26.251 1.00 40.00 290 ALA A O 1
ATOM 2338 N N . VAL A 1 291 ? 13.185 29.771 28.389 1.00 39.41 291 VAL A N 1
ATOM 2339 C CA . VAL A 1 291 ? 12.792 31.191 28.413 1.00 39.41 291 VAL A CA 1
ATOM 2340 C C . VAL A 1 291 ? 13.548 31.844 29.560 1.00 39.41 291 VAL A C 1
ATOM 2342 O O . VAL A 1 291 ? 14.055 32.965 29.354 1.00 39.41 291 VAL A O 1
#

Secondary structure (DSSP, 8-state):
-PPPPHHHHHHHHHHHHHHHHHHHTGGGGTS-GGGS-HHHHHHHHHHHHHHT-HHHHH--HHHHHHHHHIIIIIHHHHHHHHHHHHHT-THHHHHHHHHHHHHHHHHHHHHHHHHHSS---HHHHHHHHHHHHHHHHHHHHHHHHHHSPPP---HHHHHHHHHHHHHS-TTPPPPPGGG-HHHHHHHHHHHHHHHHHHHTGGGGTS-GGGS-HHHHHHHHHHHHHTT-HHHHH--HHHHHHHHHIIIIIHHHHHHHHHHHHHT-TTSS-S--SHHHHHHHHHHHHHHTT--